Protein AF-0000000068721930 (afdb_homodimer)

Foldseek 3Di:
DEDEDALVLLCLCQQVPDVVSNVVSVVVLVCQLVVVYAYEYEVVSLLVQLVVCCDPVNNDDLQRSLVSVLCSCPGHRYDYDVSVLQNQLSVLCNPVVDRSVLSSVQSVCQVVVHAAEDPPVVSSVSRPRHHYDYPVRPD/DEDEDALVLLLLCQQVPDVVSNVVSVVVLVCQLVVVYAYEYEVVSLLVQCVVCCDPVNNDDLQRSLVSVLCSCPGHRYDYDVSVLQNQLSVLCNPVVDRSVLSSVQSVCQVVVHAAEDPPCVSSVSRPRHHYDYPVRPD

Radius of gyration: 18.64 Å; Cα contacts (8 Å, |Δi|>4): 479; chains: 2; bounding box: 38×55×37 Å

Nearest PDB structures (foldseek):
  7vwo-assembly3_I  TM=5.323E-01  e=1.272E-05  Mycobacterium tuberculosis H37Rv
  8wmm-assembly1_G  TM=4.744E-01  e=2.250E-03  Chryseobacterium
  1v8p-assembly2_F  TM=4.021E-01  e=6.032E-02  Pyrobaculum aerophilum
  1v8o-assembly1_C  TM=3.458E-01  e=7.898E-02  Pyrobaculum aerophilum
  1v8p-assembly1_D  TM=3.945E-01  e=1.680E-01  Pyrobaculum aerophilum

Sequence (278 aa):
MQYVVDTNVIVRFLTNDDEEQSKKAFEIFKRAVNQEITLFLTPIVIIECTWVLGMKRYGYSHEEIADNLTTIITSPGVKTLESDVVLKALHEYKTNRIDFADAYLAAVSTKNGVPCLTWNSKDFKKCTGVEHYRPDDVLMQYVVDTNVIVRFLTNDDEEQSKKAFEIFKRAVNQEITLFLTPIVIIECTWVLGMKRYGYSHEEIADNLTTIITSPGVKTLESDVVLKALHEYKTNRIDFADAYLAAVSTKNGVPCLTWNSKDFKKCTGVEHYRPDDVL

Solvent-accessible surface area (backbone atoms only — not comparable to full-atom values): 14255 Å² total; per-residue (Å²): 98,58,27,34,50,36,47,66,43,54,50,26,45,73,61,60,80,38,74,68,58,15,52,46,29,45,52,53,52,50,36,12,55,70,60,64,30,34,40,37,39,46,62,64,35,51,52,51,45,55,54,59,41,48,31,79,92,64,53,45,48,58,54,55,48,31,52,52,50,51,51,52,56,70,32,59,31,37,45,44,58,61,47,71,37,51,52,49,7,36,49,41,17,39,76,60,68,44,58,51,70,62,25,35,52,38,28,48,18,44,74,68,74,29,34,30,34,33,81,61,52,77,62,48,69,64,43,84,79,38,54,68,38,38,62,76,73,77,105,96,56,28,34,52,36,47,66,41,55,50,26,44,73,62,58,78,38,74,67,60,14,53,46,29,43,51,53,52,48,36,12,54,69,60,65,30,34,40,36,39,45,61,64,36,52,52,49,43,54,53,59,40,47,32,79,90,66,53,44,50,55,54,56,47,30,52,53,50,49,52,51,56,71,32,58,32,35,45,44,59,61,48,70,38,51,52,49,8,35,49,41,17,38,75,61,68,43,59,53,68,61,25,36,51,39,30,49,19,44,75,69,73,28,34,30,34,30,83,61,52,77,62,48,68,64,42,83,80,38,55,68,39,37,61,75,74,77,104

pLDDT: mean 97.6, std 1.52, range [89.12, 98.88]

Organism: Bacillus thuringiensis (NCBI:txid1428)

InterPro domains:
  IPR002716 PIN domain [PF01850] (3-126)
  IPR029060 PIN-like domain superfamily [SSF88723] (1-135)

Secondary structure (DSSP, 8-state):
-EEEE-HHHHHHHHH--SHHHHHHHHHHHHHHHTTSSEEEE-HHHHHHHHHHHHSTTT---HHHHHHHHHHHHTSTTEEETTHHHHHHHHHHHHHH---HHHHHHHHHHHHHT-PEE-S-HHHHTTSTT--EE-HHHH-/-EEEE-HHHHHHHHH--SHHHHHHHHHHHHHHHTTSSEEEE-HHHHHHHHHHHHSTTT---HHHHHHHHHHHHTSTTEEETTHHHHHHHHHHHHHH---HHHHHHHHHHHHHT-PEE-S-HHHHTTSTT--EE-HHHH-

Structure (mmCIF, N/CA/C/O backbone):
data_AF-0000000068721930-model_v1
#
loop_
_entity.id
_entity.type
_entity.pdbx_description
1 polymer 'PIN domain-containing protein'
#
loop_
_atom_site.group_PDB
_atom_site.id
_atom_site.type_symbol
_atom_site.label_atom_id
_atom_site.label_alt_id
_atom_site.label_comp_id
_atom_site.label_asym_id
_atom_site.label_entity_id
_atom_site.label_seq_id
_atom_site.pdbx_PDB_ins_code
_atom_site.Cartn_x
_atom_site.Cartn_y
_atom_site.Cartn_z
_atom_site.occupancy
_atom_site.B_iso_or_equiv
_atom_site.auth_seq_id
_atom_site.auth_comp_id
_atom_site.auth_asym_id
_atom_site.auth_atom_id
_atom_site.pdbx_PDB_model_num
ATOM 1 N N . MET A 1 1 ? -14.781 20.391 -3.719 1 93.31 1 MET A N 1
ATOM 2 C CA . MET A 1 1 ? -13.523 19.984 -4.34 1 93.31 1 MET A CA 1
ATOM 3 C C . MET A 1 1 ? -12.93 18.766 -3.643 1 93.31 1 MET A C 1
ATOM 5 O O . MET A 1 1 ? -13.078 18.609 -2.43 1 93.31 1 MET A O 1
ATOM 9 N N . GLN A 1 2 ? -12.305 17.844 -4.344 1 97.94 2 GLN A N 1
ATOM 10 C CA . GLN A 1 2 ? -11.742 16.625 -3.797 1 97.94 2 GLN A CA 1
ATOM 11 C C . GLN A 1 2 ? -10.234 16.547 -4.043 1 97.94 2 GLN A C 1
ATOM 13 O O . GLN A 1 2 ? -9.75 16.984 -5.094 1 97.94 2 GLN A O 1
ATOM 18 N N . TYR A 1 3 ? -9.477 15.984 -3.078 1 98.56 3 TYR A N 1
ATOM 19 C CA . TYR A 1 3 ? -8.031 15.828 -3.191 1 98.56 3 TYR A CA 1
ATOM 20 C C . TYR A 1 3 ? -7.602 14.422 -2.789 1 98.56 3 TYR A C 1
ATOM 22 O O . TYR A 1 3 ? -8.078 13.883 -1.782 1 98.56 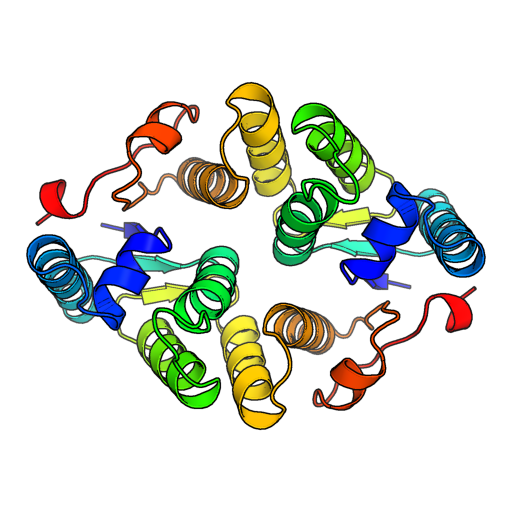3 TYR A O 1
ATOM 30 N N . VAL A 1 4 ? -6.766 13.82 -3.574 1 98.75 4 VAL A N 1
ATOM 31 C CA . VAL A 1 4 ? -6.016 12.664 -3.094 1 98.75 4 VAL A CA 1
ATOM 32 C C . VAL A 1 4 ? -4.953 13.117 -2.096 1 98.75 4 VAL A C 1
ATOM 34 O O . VAL A 1 4 ? -4.176 14.039 -2.379 1 98.75 4 VAL A O 1
ATOM 37 N N . VAL A 1 5 ? -4.875 12.484 -0.987 1 98.69 5 VAL A N 1
ATOM 38 C CA . VAL A 1 5 ? -4.023 13.008 0.077 1 98.69 5 VAL A CA 1
ATOM 39 C C . VAL A 1 5 ? -2.752 12.164 0.178 1 98.69 5 VAL A C 1
ATOM 41 O O . VAL A 1 5 ? -2.816 10.938 0.225 1 98.69 5 VAL A O 1
ATOM 44 N N . ASP A 1 6 ? -1.659 12.836 0.225 1 98.62 6 ASP A N 1
ATOM 45 C CA . ASP A 1 6 ? -0.364 12.203 0.447 1 98.62 6 ASP A CA 1
ATOM 46 C C . ASP A 1 6 ? -0.149 11.898 1.928 1 98.62 6 ASP A C 1
ATOM 48 O O . ASP A 1 6 ? -0.701 12.578 2.795 1 98.62 6 ASP A O 1
ATOM 52 N N . THR A 1 7 ? 0.698 10.945 2.186 1 98.69 7 THR A N 1
ATOM 53 C CA . THR A 1 7 ? 0.984 10.484 3.539 1 98.69 7 THR A CA 1
ATOM 54 C C . THR A 1 7 ? 1.521 11.625 4.398 1 98.69 7 THR A C 1
ATOM 56 O O . THR A 1 7 ? 1.177 11.734 5.578 1 98.69 7 THR A O 1
ATOM 59 N N . ASN A 1 8 ? 2.311 12.492 3.82 1 98.12 8 ASN A N 1
ATOM 60 C CA . ASN A 1 8 ? 2.945 13.539 4.609 1 98.12 8 ASN A CA 1
ATOM 61 C C . ASN A 1 8 ? 1.915 14.508 5.195 1 98.12 8 ASN A C 1
ATOM 63 O O . ASN A 1 8 ? 2.119 15.055 6.277 1 98.12 8 ASN A O 1
ATOM 67 N N . VAL A 1 9 ? 0.811 14.68 4.531 1 98.62 9 VAL A N 1
ATOM 68 C CA . VAL A 1 9 ? -0.228 15.57 5.027 1 98.62 9 VAL A CA 1
ATOM 69 C C . VAL A 1 9 ? -0.886 14.969 6.266 1 98.62 9 VAL A C 1
ATOM 71 O O . VAL A 1 9 ? -1.131 15.664 7.25 1 98.62 9 VAL A O 1
ATOM 74 N N . ILE A 1 10 ? -1.154 13.695 6.266 1 98.75 10 ILE A N 1
ATOM 75 C CA . ILE A 1 10 ? -1.769 13 7.387 1 98.75 10 ILE A CA 1
ATOM 76 C C . ILE A 1 10 ? -0.795 12.953 8.562 1 98.75 10 ILE A C 1
ATOM 78 O O . ILE A 1 10 ? -1.188 13.188 9.711 1 98.75 10 ILE A O 1
ATOM 82 N N . VAL A 1 11 ? 0.493 12.656 8.266 1 98.62 11 VAL A N 1
ATOM 83 C CA . VAL A 1 11 ? 1.508 12.547 9.312 1 98.62 11 VAL A CA 1
ATOM 84 C C . VAL A 1 11 ? 1.678 13.891 10.016 1 98.62 11 VAL A C 1
ATOM 86 O O . VAL A 1 11 ? 1.734 13.953 11.242 1 98.62 11 VAL A O 1
ATOM 89 N N . ARG A 1 12 ? 1.679 14.969 9.25 1 98.44 12 ARG A N 1
ATOM 90 C CA . ARG A 1 12 ? 1.783 16.297 9.844 1 98.44 12 ARG A CA 1
ATOM 91 C C . ARG A 1 12 ? 0.573 16.594 10.727 1 98.44 12 ARG A C 1
ATOM 93 O O . ARG A 1 12 ? 0.705 17.219 11.781 1 98.44 12 ARG A O 1
ATOM 100 N N . PHE A 1 13 ? -0.557 16.156 10.234 1 98.44 13 PHE A N 1
ATOM 101 C CA . PHE A 1 13 ? -1.789 16.375 10.984 1 98.44 13 PHE A CA 1
ATOM 102 C C . PHE A 1 13 ? -1.743 15.641 12.32 1 98.44 13 PHE A C 1
ATOM 104 O O . PHE A 1 13 ? -2.102 16.203 13.352 1 98.44 13 PHE A O 1
ATOM 111 N N . LEU A 1 14 ? -1.158 14.438 12.344 1 98.38 14 LEU A N 1
ATOM 112 C CA . LEU A 1 14 ? -1.244 13.562 13.508 1 98.38 14 LEU A CA 1
ATOM 113 C C . LEU A 1 14 ? -0.109 13.844 14.484 1 98.38 14 LEU A C 1
ATOM 115 O O . LEU A 1 14 ? -0.284 13.719 15.695 1 98.38 14 LEU A O 1
ATOM 119 N N . THR A 1 15 ? 1.054 14.203 14 1 97.75 15 THR A N 1
ATOM 120 C CA . THR A 1 15 ? 2.236 14.227 14.852 1 97.75 15 THR A CA 1
ATOM 121 C C . THR A 1 15 ? 2.475 15.633 15.406 1 97.75 15 THR A C 1
ATOM 123 O O . THR A 1 15 ? 3.193 15.805 16.391 1 97.75 15 THR A O 1
ATOM 126 N N . ASN A 1 16 ? 1.929 16.656 14.742 1 95.5 16 ASN A N 1
ATOM 127 C CA . ASN A 1 16 ? 2.164 18.047 15.125 1 95.5 16 ASN A CA 1
ATOM 128 C C . ASN A 1 16 ? 3.652 18.344 15.297 1 95.5 16 ASN A C 1
ATOM 130 O O . ASN A 1 16 ? 4.051 19.031 16.234 1 95.5 16 ASN A O 1
ATOM 134 N N . ASP A 1 17 ? 4.445 17.766 14.469 1 95.38 17 ASP A N 1
ATOM 135 C CA . ASP A 1 17 ? 5.895 17.797 14.641 1 95.38 17 ASP A CA 1
ATOM 136 C C . ASP A 1 17 ? 6.512 18.953 13.852 1 95.38 17 ASP A C 1
ATOM 138 O O . ASP A 1 17 ? 7.715 19.203 13.953 1 95.38 17 ASP A O 1
ATOM 142 N N . ASP A 1 18 ? 5.746 19.578 13 1 95.75 18 ASP A N 1
ATOM 143 C CA . ASP A 1 18 ? 6.145 20.75 12.234 1 95.75 18 ASP A CA 1
ATOM 144 C C . ASP A 1 18 ? 5.145 21.891 12.422 1 95.75 18 ASP A C 1
ATOM 146 O O . ASP A 1 18 ? 4.051 21.875 11.852 1 95.75 18 ASP A O 1
ATOM 150 N N . GLU A 1 19 ? 5.547 22.844 13.125 1 94.88 19 GLU A N 1
ATOM 151 C CA . GLU A 1 19 ? 4.637 23.891 13.578 1 94.88 19 GLU A CA 1
ATOM 152 C C . GLU A 1 19 ? 3.855 24.484 12.406 1 94.88 19 GLU A C 1
ATOM 154 O O . GLU A 1 19 ? 2.637 24.656 12.492 1 94.88 19 GLU A O 1
ATOM 159 N N . GLU A 1 20 ? 4.496 24.797 11.422 1 97.06 20 GLU A N 1
ATOM 160 C CA . GLU A 1 20 ? 3.85 25.438 10.281 1 97.06 20 GLU A CA 1
ATOM 161 C C . GLU A 1 20 ? 3.008 24.438 9.492 1 97.06 20 GLU A C 1
ATOM 163 O O . GLU A 1 20 ? 1.816 24.656 9.266 1 97.06 20 GLU A O 1
ATOM 168 N N . GLN A 1 21 ? 3.572 23.344 9.086 1 98 21 GLN A N 1
ATOM 169 C CA . GLN A 1 21 ? 2.869 22.375 8.258 1 98 21 GLN A CA 1
ATOM 170 C C . GLN A 1 21 ? 1.758 21.688 9.047 1 98 21 GLN A C 1
ATOM 172 O O . GLN A 1 21 ? 0.703 21.359 8.492 1 98 21 GLN A O 1
ATOM 177 N N . SER A 1 22 ? 1.972 21.469 10.305 1 98.31 22 SER A N 1
ATOM 178 C CA . SER A 1 22 ? 0.962 20.812 11.125 1 98.31 22 SER A CA 1
ATOM 179 C C . SER A 1 22 ? -0.284 21.672 11.273 1 98.31 22 SER A C 1
ATOM 181 O O . SER A 1 22 ? -1.407 21.172 11.234 1 98.31 22 SER A O 1
ATOM 183 N N . LYS A 1 23 ? -0.06 22.953 11.406 1 98.19 23 LYS A N 1
ATOM 184 C CA . LYS A 1 23 ? -1.192 23.875 11.484 1 98.19 23 LYS A CA 1
ATOM 185 C C . LYS A 1 23 ? -1.991 23.875 10.188 1 98.19 23 LYS A C 1
ATOM 187 O O . LYS A 1 23 ? -3.225 23.875 10.211 1 98.19 23 LYS A O 1
ATOM 192 N N . LYS A 1 24 ? -1.321 23.859 9.117 1 98.44 24 LYS A N 1
ATOM 193 C CA . LYS A 1 24 ? -1.981 23.844 7.812 1 98.44 24 LYS A CA 1
ATOM 194 C C . LYS A 1 24 ? -2.717 22.531 7.578 1 98.44 24 LYS A C 1
ATOM 196 O O . LYS A 1 24 ? -3.828 22.516 7.047 1 98.44 24 LYS A O 1
ATOM 201 N N . ALA A 1 25 ? -2.064 21.453 7.93 1 98.56 25 ALA A N 1
ATOM 202 C CA . ALA A 1 25 ? -2.73 20.156 7.828 1 98.56 25 ALA A CA 1
ATOM 203 C C . ALA A 1 25 ? -4.008 20.125 8.664 1 98.56 25 ALA A C 1
ATOM 205 O O . ALA A 1 25 ? -5.039 19.625 8.211 1 98.56 25 ALA A O 1
ATOM 206 N N . PHE A 1 26 ? -3.924 20.703 9.836 1 98.25 26 PHE A N 1
ATOM 207 C CA . PHE A 1 26 ? -5.098 20.797 10.703 1 98.25 26 PHE A CA 1
ATOM 208 C C . PHE A 1 26 ? -6.223 21.562 10.008 1 98.25 26 PHE A C 1
ATOM 210 O O . PHE A 1 26 ? -7.375 21.125 10.023 1 98.25 26 PHE A O 1
ATOM 217 N N . GLU A 1 27 ? -5.871 22.641 9.43 1 98.5 27 GLU A N 1
ATOM 218 C CA . GLU A 1 27 ? -6.871 23.453 8.734 1 98.5 27 GLU A CA 1
ATOM 219 C C . GLU A 1 27 ? -7.484 22.688 7.562 1 98.5 27 GLU A C 1
ATOM 221 O O . GLU A 1 27 ? -8.68 22.828 7.285 1 98.5 27 GLU A O 1
ATOM 226 N N . ILE A 1 28 ? -6.707 21.906 6.82 1 98.62 28 ILE A N 1
ATOM 227 C CA . ILE A 1 28 ? -7.191 21.094 5.711 1 98.62 28 ILE A CA 1
ATOM 228 C C . ILE A 1 28 ? -8.234 20.094 6.219 1 98.62 28 ILE A C 1
ATOM 230 O O . ILE A 1 28 ? -9.328 19.984 5.648 1 98.62 28 ILE A O 1
ATOM 234 N N . PHE A 1 29 ? -7.965 19.391 7.281 1 98.44 29 PHE A N 1
ATOM 235 C CA . PHE A 1 29 ? -8.883 18.391 7.816 1 98.44 29 PHE A CA 1
ATOM 236 C C . PHE A 1 29 ? -10.125 19.062 8.406 1 98.44 29 PHE A C 1
ATOM 238 O O . PHE A 1 29 ? -11.219 18.5 8.344 1 98.44 29 PHE A O 1
ATOM 245 N N . LYS A 1 30 ? -9.867 20.266 8.969 1 98.44 30 LYS A N 1
ATOM 246 C CA . LYS A 1 30 ? -11.016 21.016 9.445 1 98.44 30 LYS A CA 1
ATOM 247 C C . LYS A 1 30 ? -11.977 21.344 8.305 1 98.44 30 LYS A C 1
ATOM 249 O O . LYS A 1 30 ? -13.195 21.188 8.445 1 98.44 30 LYS A O 1
ATOM 254 N N . ARG A 1 31 ? -11.445 21.75 7.234 1 98.25 31 ARG A N 1
ATOM 255 C CA . ARG A 1 31 ? -12.266 22.047 6.066 1 98.25 31 ARG A CA 1
ATOM 256 C C . ARG A 1 31 ? -12.992 20.797 5.578 1 98.25 31 ARG A C 1
ATOM 258 O O . ARG A 1 31 ? -14.125 20.875 5.094 1 98.25 31 ARG A O 1
ATOM 265 N N . ALA A 1 32 ? -12.336 19.656 5.656 1 98.31 32 ALA A N 1
ATOM 266 C CA . ALA A 1 32 ? -12.961 18.406 5.254 1 98.31 32 ALA A CA 1
ATOM 267 C C . ALA A 1 32 ? -14.133 18.062 6.168 1 98.31 32 ALA A C 1
ATOM 269 O O . ALA A 1 32 ? -15.219 17.734 5.691 1 98.31 32 ALA A O 1
ATOM 270 N N . VAL A 1 33 ? -13.898 18.188 7.438 1 97.88 33 VAL A N 1
ATOM 271 C CA . VAL A 1 33 ? -14.93 17.859 8.422 1 97.88 33 VAL A CA 1
ATOM 272 C C . VAL A 1 33 ? -16.141 18.781 8.234 1 97.88 33 VAL A C 1
ATOM 274 O O . VAL A 1 33 ? -17.281 18.344 8.414 1 97.88 33 VAL A O 1
ATOM 277 N N . ASN A 1 34 ? -15.852 19.969 7.809 1 97.75 34 ASN A N 1
ATOM 278 C CA . ASN A 1 34 ? -16.922 20.938 7.543 1 97.75 34 ASN A CA 1
ATOM 279 C C . ASN A 1 34 ? -17.547 20.719 6.164 1 97.75 34 ASN A C 1
ATOM 281 O O . ASN A 1 34 ? -18.391 21.484 5.734 1 97.75 34 ASN A O 1
ATOM 285 N N . GLN A 1 35 ? -17.062 19.781 5.461 1 97.12 35 GLN A N 1
ATOM 286 C CA . GLN A 1 35 ? -17.578 19.328 4.172 1 97.12 35 GLN A CA 1
ATOM 287 C C . GLN A 1 35 ? -17.375 20.391 3.1 1 97.12 35 GLN A C 1
ATOM 289 O O . GLN A 1 35 ? -18.172 20.5 2.164 1 97.12 35 GLN A O 1
ATOM 294 N N . GLU A 1 36 ? -16.344 21.219 3.33 1 97.81 36 GLU A N 1
ATOM 295 C CA . GLU A 1 36 ? -15.953 22.203 2.32 1 97.81 36 GLU A CA 1
ATOM 296 C C . GLU A 1 36 ? -15.117 21.547 1.216 1 97.81 36 GLU A C 1
ATOM 298 O O . GLU A 1 36 ? -15.117 22.031 0.079 1 97.81 36 GLU A O 1
ATOM 303 N N . ILE A 1 37 ? -14.367 20.531 1.562 1 98.12 37 ILE A N 1
ATOM 304 C CA . ILE A 1 37 ? -13.602 19.719 0.617 1 98.12 37 ILE A CA 1
ATOM 305 C C . ILE A 1 37 ? -13.711 18.25 0.986 1 98.12 37 ILE A C 1
ATOM 307 O O . ILE A 1 37 ? -14.211 17.906 2.061 1 98.12 37 ILE A O 1
ATOM 311 N N . THR A 1 38 ? -13.328 17.391 0.063 1 98.56 38 THR A N 1
ATOM 312 C CA . THR A 1 38 ? -13.281 15.961 0.313 1 98.56 38 THR A CA 1
ATOM 313 C C . THR A 1 38 ? -11.852 15.445 0.197 1 98.56 38 THR A C 1
ATOM 315 O O . THR A 1 38 ? -11.148 15.75 -0.77 1 98.56 38 THR A O 1
ATOM 318 N N . LEU A 1 39 ? -11.445 14.75 1.204 1 98.75 39 LEU A N 1
ATOM 319 C CA . LEU A 1 39 ? -10.133 14.109 1.195 1 98.75 39 LEU A CA 1
ATOM 320 C C . LEU A 1 39 ? -10.25 12.625 0.851 1 98.75 39 LEU A C 1
ATOM 322 O O . LEU A 1 39 ? -10.984 11.891 1.512 1 98.75 39 LEU A O 1
ATOM 326 N N . PHE A 1 40 ? -9.594 12.242 -0.168 1 98.69 40 PHE A N 1
ATOM 327 C CA . PHE A 1 40 ? -9.617 10.859 -0.647 1 98.69 40 PHE A CA 1
ATOM 328 C C . PHE A 1 40 ? -8.336 10.133 -0.271 1 98.69 40 PHE A C 1
ATOM 330 O O . PHE A 1 40 ? -7.246 10.531 -0.678 1 98.69 40 PHE A O 1
ATOM 337 N N . LEU A 1 41 ? -8.469 9.07 0.469 1 98.69 41 LEU A N 1
ATOM 338 C CA . LEU A 1 41 ? -7.34 8.273 0.922 1 98.69 41 LEU A CA 1
ATOM 339 C C . LEU A 1 41 ? -7.309 6.926 0.212 1 98.69 41 LEU A C 1
ATOM 341 O O . LEU A 1 41 ? -8.359 6.379 -0.137 1 98.69 41 LEU A O 1
ATOM 345 N N . THR A 1 42 ? -6.102 6.43 0.019 1 98.69 42 THR A N 1
ATOM 346 C CA . THR A 1 42 ? -5.891 5.086 -0.503 1 98.69 42 THR A CA 1
ATOM 347 C C . THR A 1 42 ? -5.254 4.188 0.554 1 98.69 42 THR A C 1
ATOM 349 O O . THR A 1 42 ? -4.617 4.68 1.49 1 98.69 42 THR A O 1
ATOM 352 N N . PRO A 1 43 ? -5.363 2.85 0.404 1 98.69 43 PRO A N 1
ATOM 353 C CA . PRO A 1 43 ? -4.703 1.94 1.342 1 98.69 43 PRO A CA 1
ATOM 354 C C . PRO A 1 43 ? -3.193 2.16 1.414 1 98.69 43 PRO A C 1
ATOM 356 O O . PRO A 1 43 ? -2.582 1.935 2.461 1 98.69 43 PRO A O 1
ATOM 359 N N . ILE A 1 44 ? -2.605 2.65 0.36 1 98.69 44 ILE A N 1
ATOM 360 C CA . ILE A 1 44 ? -1.168 2.898 0.314 1 98.69 44 ILE A CA 1
ATOM 361 C C . ILE A 1 44 ? -0.799 3.982 1.324 1 98.69 44 ILE A C 1
ATOM 363 O O . ILE A 1 44 ? 0.223 3.881 2.008 1 98.69 44 ILE A O 1
ATOM 367 N N . VAL A 1 45 ? -1.642 4.98 1.433 1 98.75 45 VAL A N 1
ATOM 368 C CA . VAL A 1 45 ? -1.386 6.059 2.381 1 98.75 45 VAL A CA 1
ATOM 369 C C . VAL A 1 45 ? -1.519 5.535 3.809 1 98.75 45 VAL A C 1
ATOM 371 O O . VAL A 1 45 ? -0.752 5.926 4.691 1 98.75 45 VAL A O 1
ATOM 374 N N . ILE A 1 46 ? -2.457 4.629 3.986 1 98.81 46 ILE A N 1
ATOM 375 C CA . ILE A 1 46 ? -2.701 4.07 5.309 1 98.81 46 ILE A CA 1
ATOM 376 C C . ILE A 1 46 ? -1.503 3.229 5.742 1 98.81 46 ILE A C 1
ATOM 378 O O . ILE A 1 46 ? -0.987 3.395 6.852 1 98.81 46 ILE A O 1
ATOM 382 N N . ILE A 1 47 ? -1.021 2.395 4.887 1 98.75 47 ILE A N 1
ATOM 383 C CA . ILE A 1 47 ? 0.097 1.537 5.266 1 98.75 47 ILE A CA 1
ATOM 384 C C . ILE A 1 47 ? 1.337 2.389 5.527 1 98.75 47 ILE A C 1
ATOM 386 O O . ILE A 1 47 ? 2.107 2.109 6.449 1 98.75 47 ILE A O 1
ATOM 390 N N . GLU A 1 48 ? 1.579 3.406 4.727 1 98.5 48 GLU A N 1
ATOM 391 C CA . GLU A 1 48 ? 2.713 4.293 4.973 1 98.5 48 GLU A CA 1
ATOM 392 C C . GLU A 1 48 ? 2.604 4.965 6.336 1 98.5 48 GLU A C 1
ATOM 394 O O . GLU A 1 48 ? 3.602 5.102 7.047 1 98.5 48 GLU A O 1
ATOM 399 N N . CYS A 1 49 ? 1.392 5.379 6.695 1 98.69 49 CYS A N 1
ATOM 400 C CA . CYS A 1 49 ? 1.188 5.996 8 1 98.69 49 CYS A CA 1
ATOM 401 C C . CYS A 1 49 ? 1.558 5.035 9.125 1 98.69 49 CYS A C 1
ATOM 403 O O . CYS A 1 49 ? 2.207 5.43 10.094 1 98.69 49 CYS A O 1
ATOM 405 N N . THR A 1 50 ? 1.159 3.744 9 1 98.62 50 THR A N 1
ATOM 406 C CA . THR A 1 50 ? 1.462 2.781 10.055 1 98.62 50 THR A CA 1
ATOM 407 C C . THR A 1 50 ? 2.969 2.605 10.211 1 98.62 50 THR A C 1
ATOM 409 O O . THR A 1 50 ? 3.473 2.479 11.328 1 98.62 50 THR A O 1
ATOM 412 N N . TRP A 1 51 ? 3.703 2.666 9.102 1 97.44 51 TRP A N 1
ATOM 413 C CA . TRP A 1 51 ? 5.156 2.52 9.133 1 97.44 51 TRP A CA 1
ATOM 414 C C . TRP A 1 51 ? 5.812 3.754 9.742 1 97.44 51 TRP A C 1
ATOM 416 O O . TRP A 1 51 ? 6.629 3.641 10.656 1 97.44 51 TRP A O 1
ATOM 426 N N . VAL A 1 52 ? 5.434 4.887 9.25 1 98 52 VAL A N 1
ATOM 427 C CA . VAL A 1 52 ? 6.07 6.137 9.648 1 98 52 VAL A CA 1
ATOM 428 C C . VAL A 1 52 ? 5.809 6.402 11.125 1 98 52 VAL A C 1
ATOM 430 O O . VAL A 1 52 ? 6.742 6.672 11.891 1 98 52 VAL A O 1
ATOM 433 N N . LEU A 1 53 ? 4.574 6.281 11.562 1 98.56 53 LEU A N 1
ATOM 434 C CA . LEU A 1 53 ? 4.195 6.602 12.93 1 98.56 53 LEU A CA 1
ATOM 435 C C . LEU A 1 53 ? 4.738 5.562 13.906 1 98.56 53 LEU A C 1
ATOM 437 O O . LEU A 1 53 ? 4.973 5.863 15.078 1 98.56 53 LEU A O 1
ATOM 441 N N . GLY A 1 54 ? 4.934 4.367 13.43 1 97.62 54 GLY A N 1
ATOM 442 C CA . GLY A 1 54 ? 5.449 3.293 14.266 1 97.62 54 GLY A CA 1
ATOM 443 C C . GLY A 1 54 ? 6.945 3.383 14.492 1 97.62 54 GLY A C 1
ATOM 444 O O . GLY A 1 54 ? 7.488 2.707 15.367 1 97.62 54 GLY A O 1
ATOM 445 N N . MET A 1 55 ? 7.613 4.172 13.648 1 96.81 55 MET A N 1
ATOM 446 C CA . MET A 1 55 ? 9.047 4.352 13.836 1 96.81 55 MET A CA 1
ATOM 447 C C . MET A 1 55 ? 9.352 4.938 15.211 1 96.81 55 MET A C 1
ATOM 449 O O . MET A 1 55 ? 8.523 5.652 15.781 1 96.81 55 MET A O 1
ATOM 453 N N . LYS A 1 56 ? 10.602 4.719 15.617 1 96.06 56 LYS A N 1
ATOM 454 C CA . LYS A 1 56 ? 11.047 5.152 16.938 1 96.06 56 LYS A CA 1
ATOM 455 C C . LYS A 1 56 ? 10.891 6.66 17.109 1 96.06 56 LYS A C 1
ATOM 457 O O . LYS A 1 56 ? 10.586 7.145 18.203 1 96.06 56 LYS A O 1
ATOM 462 N N . ARG A 1 57 ? 11.062 7.387 16.031 1 96 57 ARG A N 1
ATOM 463 C CA . ARG A 1 57 ? 10.992 8.844 16.047 1 96 57 ARG A CA 1
ATOM 464 C C . ARG A 1 57 ? 9.656 9.32 16.609 1 96 57 ARG A C 1
ATOM 466 O O . ARG A 1 57 ? 9.609 10.297 17.375 1 96 57 ARG A O 1
ATOM 473 N N . TYR A 1 58 ? 8.602 8.633 16.25 1 97.06 58 TYR A N 1
ATOM 474 C CA . TYR A 1 58 ? 7.277 9.047 16.703 1 97.06 58 TYR A CA 1
ATOM 475 C C . TYR A 1 58 ? 6.793 8.156 17.844 1 97.06 58 TYR A C 1
ATOM 477 O O . TYR A 1 58 ? 6.188 8.641 18.812 1 97.06 58 TYR A O 1
ATOM 485 N N . GLY A 1 59 ? 6.992 6.824 17.703 1 96.88 59 GLY A N 1
ATOM 486 C CA . GLY A 1 59 ? 6.793 5.898 18.812 1 96.88 59 GLY A CA 1
ATOM 487 C C . GLY A 1 59 ? 5.328 5.613 19.094 1 96.88 59 GLY A C 1
ATOM 488 O O . GLY A 1 59 ? 4.969 5.25 20.219 1 96.88 59 GLY A O 1
ATOM 489 N N . TYR A 1 60 ? 4.441 5.809 18.156 1 98 60 TYR A N 1
ATOM 490 C CA . TYR A 1 60 ? 3.035 5.484 18.359 1 98 60 TYR A CA 1
ATOM 491 C C . TYR A 1 60 ? 2.838 3.977 18.5 1 98 60 TYR A C 1
ATOM 493 O O . TYR A 1 60 ? 3.48 3.197 17.797 1 98 60 TYR A O 1
ATOM 501 N N . SER A 1 61 ? 1.992 3.629 19.391 1 97.81 61 SER A N 1
ATOM 502 C CA . SER A 1 61 ? 1.639 2.221 19.531 1 97.81 61 SER A CA 1
ATOM 503 C C . SER A 1 61 ? 0.686 1.773 18.438 1 97.81 61 SER A C 1
ATOM 505 O O . SER A 1 61 ? 0.079 2.605 17.75 1 97.81 61 SER A O 1
ATOM 507 N N . HIS A 1 62 ? 0.531 0.452 18.219 1 97.81 62 HIS A N 1
ATOM 508 C CA . HIS A 1 62 ? -0.458 -0.101 17.297 1 97.81 62 HIS A CA 1
ATOM 509 C C . HIS A 1 62 ? -1.846 0.469 17.578 1 97.81 62 HIS A C 1
ATOM 511 O O . HIS A 1 62 ? -2.566 0.839 16.656 1 97.81 62 HIS A O 1
ATOM 517 N N . GLU A 1 63 ? -2.15 0.547 18.828 1 98.44 63 GLU A N 1
ATOM 518 C CA . GLU A 1 63 ? -3.467 1.024 19.234 1 98.44 63 GLU A CA 1
ATOM 519 C C . GLU A 1 63 ? -3.662 2.492 18.875 1 98.44 63 GLU A C 1
ATOM 521 O O . GLU A 1 63 ? -4.695 2.867 18.312 1 98.44 63 GLU A O 1
ATOM 526 N N . GLU A 1 64 ? -2.723 3.297 19.172 1 98.62 64 GLU A N 1
ATOM 527 C CA . GLU A 1 64 ? -2.801 4.723 18.875 1 98.62 64 GLU A CA 1
ATOM 528 C C . GLU A 1 64 ? -2.92 4.957 17.359 1 98.62 64 GLU A C 1
ATOM 530 O O . GLU A 1 64 ? -3.732 5.77 16.922 1 98.62 64 GLU A O 1
ATOM 535 N N . ILE A 1 65 ? -2.113 4.246 16.609 1 98.81 65 ILE A N 1
ATOM 536 C CA . ILE A 1 65 ? -2.115 4.387 15.156 1 98.81 65 ILE A CA 1
ATOM 537 C C . ILE A 1 65 ? -3.479 3.982 14.602 1 98.81 65 ILE A C 1
ATOM 539 O O . ILE A 1 65 ? -4.094 4.734 13.836 1 98.81 65 ILE A O 1
ATOM 543 N N . ALA A 1 66 ? -3.924 2.82 15.031 1 98.88 66 ALA A N 1
ATOM 544 C CA . ALA A 1 66 ? -5.195 2.301 14.531 1 98.88 66 ALA A CA 1
ATOM 545 C C . ALA A 1 66 ? -6.348 3.229 14.898 1 98.88 66 ALA A C 1
ATOM 547 O O . ALA A 1 66 ? -7.215 3.51 14.07 1 98.88 66 ALA A O 1
ATOM 548 N N . ASP A 1 67 ? -6.34 3.707 16.125 1 98.81 67 ASP A N 1
ATOM 549 C CA . ASP A 1 67 ? -7.418 4.578 16.578 1 98.81 67 ASP A CA 1
ATOM 550 C C . ASP A 1 67 ? -7.414 5.902 15.812 1 98.81 67 ASP A C 1
ATOM 552 O O . ASP A 1 67 ? -8.461 6.379 15.383 1 98.81 67 ASP A O 1
ATOM 556 N N . ASN A 1 68 ? -6.285 6.469 15.648 1 98.81 68 ASN A N 1
ATOM 557 C CA . ASN A 1 68 ? -6.164 7.734 14.922 1 98.81 68 ASN A CA 1
ATOM 558 C C . ASN A 1 68 ? -6.602 7.594 13.469 1 98.81 68 ASN A C 1
ATOM 560 O O . ASN A 1 68 ? -7.379 8.406 12.969 1 98.81 68 ASN A O 1
ATOM 564 N N . LEU A 1 69 ? -6.16 6.574 12.797 1 98.88 69 LEU A N 1
ATOM 565 C CA . LEU A 1 69 ? -6.477 6.387 11.383 1 98.88 69 LEU A CA 1
ATOM 566 C C . LEU A 1 69 ? -7.945 6.016 11.203 1 98.88 69 LEU A C 1
ATOM 568 O O . LEU A 1 69 ? -8.578 6.434 10.227 1 98.88 69 LEU A O 1
ATOM 572 N N . THR A 1 70 ? -8.438 5.203 12.133 1 98.88 70 THR A N 1
ATOM 573 C CA . THR A 1 70 ? -9.859 4.879 12.086 1 98.88 70 THR A CA 1
ATOM 574 C C . THR A 1 70 ? -10.703 6.145 12.219 1 98.88 70 THR A C 1
ATOM 576 O O . THR A 1 70 ? -11.672 6.332 11.477 1 98.88 70 THR A O 1
ATOM 579 N N . THR A 1 71 ? -10.328 7.023 13.125 1 98.75 71 THR A N 1
ATOM 580 C CA . THR A 1 71 ? -11.031 8.281 13.32 1 98.75 71 THR A CA 1
ATOM 581 C C . THR A 1 71 ? -10.992 9.125 12.047 1 98.75 71 THR A C 1
ATOM 583 O O . THR A 1 71 ? -12.016 9.672 11.625 1 98.75 71 THR A O 1
ATOM 586 N N . ILE A 1 72 ? -9.891 9.188 11.406 1 98.69 72 ILE A N 1
ATOM 587 C CA . ILE A 1 72 ? -9.727 9.977 10.188 1 98.69 72 ILE A CA 1
ATOM 588 C C . ILE A 1 72 ? -10.602 9.391 9.086 1 98.69 72 ILE A C 1
ATOM 590 O O . ILE A 1 72 ? -11.352 10.125 8.438 1 98.69 72 ILE A O 1
ATOM 594 N N . ILE A 1 73 ? -10.547 8.094 8.891 1 98.31 73 ILE A N 1
ATOM 595 C CA . ILE A 1 73 ? -11.203 7.41 7.785 1 98.31 73 ILE A CA 1
ATOM 596 C C . ILE A 1 73 ? -12.719 7.52 7.938 1 98.31 73 ILE A C 1
ATOM 598 O O . ILE A 1 73 ? -13.445 7.559 6.941 1 98.31 73 ILE A O 1
ATOM 602 N N . THR A 1 74 ? -13.148 7.617 9.18 1 98.38 74 THR A N 1
ATOM 603 C CA . THR A 1 74 ? -14.586 7.637 9.422 1 98.38 74 THR A CA 1
ATOM 604 C C . THR A 1 74 ? -15.086 9.07 9.594 1 98.38 74 THR A C 1
ATOM 606 O O . THR A 1 74 ? -16.266 9.297 9.875 1 98.38 74 THR A O 1
ATOM 609 N N . SER A 1 75 ? -14.25 10.055 9.469 1 98.19 75 SER A N 1
ATOM 610 C CA . SER A 1 75 ? -14.625 11.453 9.617 1 98.19 75 SER A CA 1
ATOM 611 C C . SER A 1 75 ? -15.414 11.945 8.406 1 98.19 75 SER A C 1
ATOM 613 O O . SER A 1 75 ? -15.156 11.516 7.277 1 98.19 75 SER A O 1
ATOM 615 N N . PRO A 1 76 ? -16.328 12.891 8.664 1 97.75 76 PRO A N 1
ATOM 616 C CA . PRO A 1 76 ? -17 13.523 7.516 1 97.75 76 PRO A CA 1
ATOM 617 C C . PRO A 1 76 ? -16.016 14.172 6.551 1 97.75 76 PRO A C 1
ATOM 619 O O . PRO A 1 76 ? -15.008 14.75 6.98 1 97.75 76 PRO A O 1
ATOM 622 N N . GLY A 1 77 ? -16.266 14.023 5.305 1 98.31 77 GLY A N 1
ATOM 623 C CA . GLY A 1 77 ? -15.43 14.672 4.301 1 98.31 77 GLY A CA 1
ATOM 624 C C . GLY A 1 77 ? -14.234 13.844 3.883 1 98.31 77 GLY A C 1
ATOM 625 O O . GLY A 1 77 ? -13.461 14.242 3.01 1 98.31 77 GLY A O 1
ATOM 626 N N . VAL A 1 78 ? -14.039 12.664 4.52 1 98.56 78 VAL A N 1
ATOM 627 C CA . VAL A 1 78 ? -12.953 11.766 4.141 1 98.56 78 VAL A CA 1
ATOM 628 C C . VAL A 1 78 ? -13.523 10.516 3.473 1 98.56 78 VAL A C 1
ATOM 630 O O . VAL A 1 78 ? -14.453 9.891 3.996 1 98.56 78 VAL A O 1
ATOM 633 N N . LYS A 1 79 ? -13.07 10.258 2.303 1 98.31 79 LYS A N 1
ATOM 634 C CA . LYS A 1 79 ? -13.375 9.023 1.583 1 98.31 79 LYS A CA 1
ATOM 635 C C . LYS A 1 79 ? -12.125 8.156 1.427 1 98.31 79 LYS A C 1
ATOM 637 O O . LYS A 1 79 ? -11.031 8.672 1.171 1 98.31 79 LYS A O 1
ATOM 642 N N . THR A 1 80 ? -12.305 6.875 1.643 1 98 80 THR A N 1
ATOM 643 C CA . THR A 1 80 ? -11.172 5.957 1.527 1 98 80 THR A CA 1
ATOM 644 C C . THR A 1 80 ? -11.5 4.812 0.572 1 98 80 THR A C 1
ATOM 646 O O . THR A 1 80 ? -12.578 4.215 0.661 1 98 80 THR A O 1
ATOM 649 N N . LEU A 1 81 ? -10.609 4.625 -0.371 1 96.81 81 LEU A N 1
ATOM 650 C CA . LEU A 1 81 ? -10.742 3.439 -1.208 1 96.81 81 LEU A CA 1
ATOM 651 C C . LEU A 1 81 ? -10.75 2.174 -0.357 1 96.81 81 LEU A C 1
ATOM 653 O O . LEU A 1 81 ? -9.898 2.008 0.525 1 96.81 81 LEU A O 1
ATOM 657 N N . GLU A 1 82 ? -11.789 1.28 -0.543 1 97.06 82 GLU A N 1
ATOM 658 C CA . GLU A 1 82 ? -11.914 0.023 0.187 1 97.06 82 GLU A CA 1
ATOM 659 C C . GLU A 1 82 ? -12.023 0.265 1.689 1 97.06 82 GLU A C 1
ATOM 661 O O . GLU A 1 82 ? -11.336 -0.386 2.48 1 97.06 82 GLU A O 1
ATOM 666 N N . SER A 1 83 ? -12.867 1.247 2.029 1 98.06 83 SER A N 1
ATOM 667 C CA . SER A 1 83 ? -12.984 1.683 3.418 1 98.06 83 SER A CA 1
ATOM 668 C C . SER A 1 83 ? -13.305 0.512 4.34 1 98.06 83 SER A C 1
ATOM 670 O O . SER A 1 83 ? -12.766 0.417 5.445 1 98.06 83 SER A O 1
ATOM 672 N N . ASP A 1 84 ? -14.18 -0.425 3.877 1 98.12 84 ASP A N 1
ATOM 673 C CA . ASP A 1 84 ? -14.555 -1.567 4.707 1 98.12 84 ASP A CA 1
ATOM 674 C C . ASP A 1 84 ? -13.352 -2.477 4.957 1 98.12 84 ASP A C 1
ATOM 676 O O . ASP A 1 84 ? -13.141 -2.939 6.082 1 98.12 84 ASP A O 1
ATOM 680 N N . VAL A 1 85 ? -12.531 -2.717 3.992 1 98.44 85 VAL A N 1
ATOM 681 C CA . VAL A 1 85 ? -11.336 -3.547 4.094 1 98.44 85 VAL A CA 1
ATOM 682 C C . VAL A 1 85 ? -10.312 -2.867 5 1 98.44 85 VAL A C 1
ATOM 684 O O . VAL A 1 85 ? -9.727 -3.512 5.871 1 98.44 85 VAL A O 1
ATOM 687 N N . VAL A 1 86 ? -10.141 -1.552 4.809 1 98.81 86 VAL A N 1
ATOM 688 C CA . VAL A 1 86 ? -9.156 -0.796 5.582 1 98.81 86 VAL A CA 1
ATOM 689 C C . VAL A 1 86 ? -9.555 -0.79 7.055 1 98.81 86 VAL A C 1
ATOM 691 O O . VAL A 1 86 ? -8.711 -0.992 7.934 1 98.81 86 VAL A O 1
ATOM 694 N N . LEU A 1 87 ? -10.828 -0.624 7.305 1 98.75 87 LEU A N 1
ATOM 695 C CA . LEU A 1 87 ? -11.305 -0.582 8.68 1 98.75 87 LEU A CA 1
ATOM 696 C C . LEU A 1 87 ? -11.141 -1.94 9.352 1 98.75 87 LEU A C 1
ATOM 698 O O . LEU A 1 87 ? -10.719 -2.02 10.508 1 98.75 87 LEU A O 1
ATOM 702 N N . LYS A 1 88 ? -11.453 -2.959 8.688 1 98.38 88 LYS A N 1
ATOM 703 C CA . LYS A 1 88 ? -11.234 -4.297 9.227 1 98.38 88 LYS A CA 1
ATOM 704 C C . LYS A 1 88 ? -9.75 -4.551 9.477 1 98.38 88 LYS A C 1
ATOM 706 O O . LYS A 1 88 ? -9.375 -5.113 10.516 1 98.38 88 LYS A O 1
ATOM 711 N N . ALA A 1 89 ? -8.906 -4.148 8.555 1 98.69 89 ALA A N 1
ATOM 712 C CA . ALA A 1 89 ? -7.465 -4.324 8.695 1 98.69 89 ALA A CA 1
ATOM 713 C C . ALA A 1 89 ? -6.93 -3.576 9.906 1 98.69 89 ALA A C 1
ATOM 715 O O . ALA A 1 89 ? -6.098 -4.098 10.648 1 98.69 89 ALA A O 1
ATOM 716 N N . LEU A 1 90 ? -7.41 -2.344 10.094 1 98.81 90 LEU A N 1
ATOM 717 C CA . LEU A 1 90 ? -6.973 -1.559 11.242 1 98.81 90 LEU A CA 1
ATOM 718 C C . LEU A 1 90 ? -7.41 -2.217 12.547 1 98.81 90 LEU A C 1
ATOM 720 O O . LEU A 1 90 ? -6.684 -2.172 13.547 1 98.81 90 LEU A O 1
ATOM 724 N N . HIS A 1 91 ? -8.555 -2.793 12.523 1 98.31 91 HIS A N 1
ATOM 725 C CA . HIS A 1 91 ? -9.023 -3.514 13.695 1 98.31 91 HIS A CA 1
ATOM 726 C C . HIS A 1 91 ? -8.117 -4.691 14.023 1 98.31 91 HIS A C 1
ATOM 728 O O . HIS A 1 91 ? -7.711 -4.871 15.18 1 98.31 91 HIS A O 1
ATOM 734 N N . GLU A 1 92 ? -7.801 -5.496 13.055 1 98.06 92 GLU A N 1
ATOM 735 C CA . GLU A 1 92 ? -6.922 -6.645 13.25 1 98.06 92 GLU A CA 1
ATOM 736 C C . GLU A 1 92 ? -5.508 -6.203 13.609 1 98.06 92 GLU A C 1
ATOM 738 O O . GLU A 1 92 ? -4.848 -6.836 14.438 1 98.06 92 GLU A O 1
ATOM 743 N N . TYR A 1 93 ? -5.02 -5.156 12.953 1 98.31 93 TYR A N 1
ATOM 744 C CA . TYR A 1 93 ? -3.734 -4.535 13.258 1 98.31 93 TYR A CA 1
ATOM 745 C C . TYR A 1 93 ? -3.635 -4.176 14.734 1 98.31 93 TYR A C 1
ATOM 747 O O . TYR A 1 93 ? -2.621 -4.449 15.383 1 98.31 93 TYR A O 1
ATOM 755 N N . LYS A 1 94 ? -4.676 -3.633 15.219 1 97.94 94 LYS A N 1
ATOM 756 C CA . LYS A 1 94 ? -4.75 -3.186 16.609 1 97.94 94 LYS A CA 1
ATOM 757 C C . LYS A 1 94 ? -4.906 -4.371 17.562 1 97.94 94 LYS A C 1
ATOM 759 O O . LYS A 1 94 ? -4.16 -4.5 18.531 1 97.94 94 LYS A O 1
ATOM 764 N N . THR A 1 95 ? -5.77 -5.266 17.281 1 97.12 95 THR A N 1
ATOM 765 C CA . THR A 1 95 ? -6.199 -6.309 18.203 1 97.12 95 THR A CA 1
ATOM 766 C C . THR A 1 95 ? -5.188 -7.453 18.234 1 97.12 95 THR A C 1
ATOM 768 O O . THR A 1 95 ? -4.898 -8 19.312 1 97.12 95 THR A O 1
ATOM 771 N N . ASN A 1 96 ? -4.625 -7.793 17.062 1 95.81 96 ASN A N 1
ATOM 772 C CA . ASN A 1 96 ? -3.762 -8.969 16.969 1 95.81 96 ASN A CA 1
ATOM 773 C C . ASN A 1 96 ? -2.287 -8.57 16.891 1 95.81 96 ASN A C 1
ATOM 775 O O . ASN A 1 96 ? -1.41 -9.438 16.891 1 95.81 96 ASN A O 1
ATOM 779 N N . ARG A 1 97 ? -2.01 -7.297 16.812 1 94.69 97 ARG A N 1
ATOM 780 C CA . ARG A 1 97 ? -0.656 -6.75 16.797 1 94.69 97 ARG A CA 1
ATOM 781 C C . ARG A 1 97 ? 0.155 -7.336 15.641 1 94.69 97 ARG A C 1
ATOM 783 O O . ARG A 1 97 ? 1.305 -7.742 15.82 1 94.69 97 ARG A O 1
ATOM 790 N N . ILE A 1 98 ? -0.425 -7.457 14.523 1 95.81 98 ILE A N 1
ATOM 791 C CA . ILE A 1 98 ? 0.246 -7.867 13.297 1 95.81 98 ILE A CA 1
ATOM 792 C C . ILE A 1 98 ? 0.483 -6.652 12.398 1 95.81 98 ILE A C 1
ATOM 794 O O . ILE A 1 98 ? -0.098 -5.59 12.625 1 95.81 98 ILE A O 1
ATOM 798 N N . ASP A 1 99 ? 1.374 -6.773 11.43 1 96.12 99 ASP A N 1
ATOM 799 C CA . ASP A 1 99 ? 1.624 -5.633 10.555 1 96.12 99 ASP A CA 1
ATOM 800 C C . ASP A 1 99 ? 0.405 -5.328 9.68 1 96.12 99 ASP A C 1
ATOM 802 O O . ASP A 1 99 ? -0.418 -6.211 9.43 1 96.12 99 ASP A O 1
ATOM 806 N N . PHE A 1 100 ? 0.239 -4.145 9.305 1 98.38 100 PHE A N 1
ATOM 807 C CA . PHE A 1 100 ? -0.955 -3.695 8.594 1 98.38 100 PHE A CA 1
ATOM 808 C C . PHE A 1 100 ? -1.098 -4.422 7.262 1 98.38 100 PHE A C 1
ATOM 810 O O . PHE A 1 100 ? -2.211 -4.73 6.832 1 98.38 100 PHE A O 1
ATOM 817 N N . ALA A 1 101 ? 0.017 -4.66 6.555 1 98.25 101 ALA A N 1
ATOM 818 C CA . ALA A 1 101 ? -0.052 -5.328 5.254 1 98.25 101 ALA A CA 1
ATOM 819 C C . ALA A 1 101 ? -0.696 -6.703 5.379 1 98.25 101 ALA A C 1
ATOM 821 O O . ALA A 1 101 ? -1.578 -7.059 4.59 1 98.25 101 ALA A O 1
ATOM 822 N N . ASP A 1 102 ? -0.309 -7.457 6.391 1 98 102 ASP A N 1
ATOM 823 C CA . ASP A 1 102 ? -0.889 -8.781 6.617 1 98 102 ASP A CA 1
ATOM 824 C C . ASP A 1 102 ? -2.373 -8.672 6.965 1 98 102 ASP A C 1
ATOM 826 O O . ASP A 1 102 ? -3.193 -9.43 6.441 1 98 102 ASP A O 1
ATOM 830 N N . ALA A 1 103 ? -2.682 -7.719 7.832 1 98.5 103 ALA A N 1
ATOM 831 C CA . ALA A 1 103 ? -4.074 -7.492 8.219 1 98.5 103 ALA A CA 1
ATOM 832 C C . ALA A 1 103 ? -4.918 -7.102 7.008 1 98.5 103 ALA A C 1
ATOM 834 O O . ALA A 1 103 ? -6.055 -7.559 6.863 1 98.5 103 ALA A O 1
ATOM 835 N N . TYR A 1 104 ? -4.391 -6.254 6.156 1 98.69 104 TYR A N 1
ATOM 836 C CA . TYR A 1 104 ? -5.082 -5.797 4.957 1 98.69 104 TYR A CA 1
ATOM 837 C C . TYR A 1 104 ? -5.332 -6.953 3.996 1 98.69 104 TYR A C 1
ATOM 839 O O . TYR A 1 104 ? -6.438 -7.109 3.479 1 98.69 104 TYR A O 1
ATOM 847 N N . LEU A 1 105 ? -4.336 -7.801 3.764 1 98.62 105 LEU A N 1
ATOM 848 C CA . LEU A 1 105 ? -4.488 -8.945 2.873 1 98.62 105 LEU A CA 1
ATOM 849 C C . LEU A 1 105 ? -5.516 -9.93 3.426 1 98.62 105 LEU A C 1
ATOM 851 O O . LEU A 1 105 ? -6.305 -10.5 2.672 1 98.62 105 LEU A O 1
ATOM 855 N N . ALA A 1 106 ? -5.488 -10.117 4.711 1 98.25 106 ALA A N 1
ATOM 856 C CA . ALA A 1 106 ? -6.488 -10.969 5.348 1 98.25 106 ALA A CA 1
ATOM 857 C C . ALA A 1 106 ? -7.895 -10.414 5.141 1 98.25 106 ALA A C 1
ATOM 859 O O . ALA A 1 106 ? -8.828 -11.164 4.84 1 98.25 106 ALA A O 1
ATOM 860 N N . ALA A 1 107 ? -8.031 -9.117 5.301 1 98.31 107 ALA A N 1
ATOM 861 C CA . ALA A 1 107 ? -9.328 -8.477 5.109 1 98.31 107 ALA A CA 1
ATOM 862 C C . ALA A 1 107 ? -9.789 -8.594 3.66 1 98.31 107 ALA A C 1
ATOM 864 O O . ALA A 1 107 ? -10.977 -8.836 3.398 1 98.31 107 ALA A O 1
ATOM 865 N N . VAL A 1 108 ? -8.875 -8.43 2.695 1 98.12 108 VAL A N 1
ATOM 866 C CA . VAL A 1 108 ? -9.188 -8.594 1.28 1 98.12 108 VAL A CA 1
ATOM 867 C C . VAL A 1 108 ? -9.656 -10.023 1.02 1 98.12 108 VAL A C 1
ATOM 869 O O . VAL A 1 108 ? -10.648 -10.242 0.322 1 98.12 108 VAL A O 1
ATOM 872 N N . SER A 1 109 ? -8.914 -10.953 1.581 1 97.94 109 SER A N 1
ATOM 873 C CA . SER A 1 109 ? -9.242 -12.367 1.441 1 97.94 109 SER A CA 1
ATOM 874 C C . SER A 1 109 ? -10.656 -12.656 1.943 1 97.94 109 SER A C 1
ATOM 876 O O . SER A 1 109 ? -11.461 -13.266 1.234 1 97.94 109 SER A O 1
ATOM 878 N N . THR A 1 110 ? -10.961 -12.195 3.111 1 97.19 110 THR A N 1
ATOM 879 C CA . THR A 1 110 ? -12.25 -12.438 3.74 1 97.19 110 THR A CA 1
ATOM 880 C C . THR A 1 110 ? -13.375 -11.781 2.943 1 97.19 110 THR A C 1
ATOM 882 O O . THR A 1 110 ? -14.422 -12.391 2.715 1 97.19 110 THR A O 1
ATOM 885 N N . LYS A 1 111 ? -13.195 -10.586 2.529 1 96.62 111 LYS A N 1
ATOM 886 C CA . LYS A 1 111 ? -14.211 -9.836 1.789 1 96.62 111 LYS A CA 1
ATOM 887 C C . LYS A 1 111 ? -14.57 -10.539 0.485 1 96.62 111 LYS A C 1
ATOM 889 O O . LYS A 1 111 ? -15.734 -10.57 0.088 1 96.62 111 LYS A O 1
ATOM 894 N N . ASN A 1 112 ? -13.578 -11.094 -0.171 1 96.19 112 ASN A N 1
ATOM 895 C CA . ASN A 1 112 ? -13.781 -11.648 -1.504 1 96.19 112 ASN A CA 1
ATOM 896 C C . ASN A 1 112 ? -14.031 -13.156 -1.453 1 96.19 112 ASN A C 1
ATOM 898 O O . ASN A 1 112 ? -14.32 -13.781 -2.477 1 96.19 112 ASN A O 1
ATOM 902 N N . GLY A 1 113 ? -13.875 -13.773 -0.279 1 96.31 113 GLY A N 1
ATOM 903 C CA . GLY A 1 113 ? -14.016 -15.211 -0.143 1 96.31 113 GLY A CA 1
ATOM 904 C C . GLY A 1 113 ? -12.938 -15.992 -0.877 1 96.31 113 GLY A C 1
ATOM 905 O O . GLY A 1 113 ? -13.219 -17.031 -1.488 1 96.31 113 GLY A O 1
ATOM 906 N N . VAL A 1 114 ? -11.758 -15.414 -0.948 1 97.31 114 VAL A N 1
ATOM 907 C CA . VAL A 1 114 ? -10.602 -15.992 -1.628 1 97.31 114 VAL A CA 1
ATOM 908 C C . VAL A 1 114 ? -9.469 -16.203 -0.628 1 97.31 114 VAL A C 1
ATOM 910 O O . VAL A 1 114 ? -9.102 -15.281 0.103 1 97.31 114 VAL A O 1
ATOM 913 N N . PRO A 1 115 ? -8.906 -17.391 -0.513 1 98.25 115 PRO A N 1
ATOM 914 C CA . PRO A 1 115 ? -7.836 -17.625 0.462 1 98.25 115 PRO A CA 1
ATOM 915 C C . PRO A 1 115 ? -6.555 -16.859 0.126 1 98.25 115 PRO A C 1
ATOM 917 O O . PRO A 1 115 ? -6.367 -16.438 -1.016 1 98.25 115 PRO A O 1
ATOM 920 N N . CYS A 1 116 ? -5.691 -16.766 1.125 1 98.38 116 CYS A N 1
ATOM 921 C CA . CYS A 1 116 ? -4.387 -16.125 0.952 1 98.38 116 CYS A CA 1
ATOM 922 C C . CYS A 1 116 ? -3.293 -17.172 0.778 1 98.38 116 CYS A C 1
ATOM 924 O O . CYS A 1 116 ? -3.352 -18.25 1.378 1 98.38 116 CYS A O 1
ATOM 926 N N . LEU A 1 117 ? -2.396 -16.859 -0.073 1 98.62 117 LEU A N 1
ATOM 927 C CA . LEU A 1 117 ? -1.167 -17.641 -0.197 1 98.62 117 LEU A CA 1
ATOM 928 C C . LEU A 1 117 ? -0.002 -16.922 0.478 1 98.62 117 LEU A C 1
ATOM 930 O O . LEU A 1 117 ? 0.375 -15.82 0.073 1 98.62 117 LEU A O 1
ATOM 934 N N . THR A 1 118 ? 0.554 -17.531 1.482 1 98.62 118 THR A N 1
ATOM 935 C CA . THR A 1 118 ? 1.576 -16.859 2.287 1 98.62 118 THR A CA 1
ATOM 936 C C . THR A 1 118 ? 2.412 -17.891 3.047 1 98.62 118 THR A C 1
ATOM 938 O O . THR A 1 118 ? 1.93 -18.984 3.363 1 98.62 118 THR A O 1
ATOM 941 N N . TRP A 1 119 ? 3.646 -17.578 3.309 1 98.19 119 TRP A N 1
ATOM 942 C CA . TRP A 1 119 ? 4.434 -18.391 4.227 1 98.19 119 TRP A CA 1
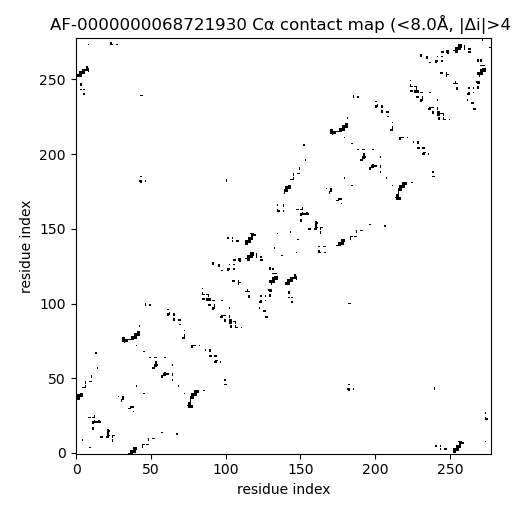ATOM 943 C C . TRP A 1 119 ? 4.352 -17.844 5.648 1 98.19 119 TRP A C 1
ATOM 945 O O . TRP A 1 119 ? 4.883 -18.453 6.582 1 98.19 119 TRP A O 1
ATOM 955 N N . ASN A 1 120 ? 3.74 -16.672 5.828 1 96.56 120 ASN A N 1
ATOM 956 C CA . ASN A 1 120 ? 3.566 -16.094 7.156 1 96.56 120 ASN A CA 1
ATOM 957 C C . ASN A 1 120 ? 2.291 -16.594 7.828 1 96.56 120 ASN A C 1
ATOM 959 O O . ASN A 1 120 ? 1.472 -15.797 8.289 1 96.56 120 ASN A O 1
ATOM 963 N N . SER A 1 121 ? 2.152 -17.875 7.98 1 95.25 121 SER A N 1
ATOM 964 C CA . SER A 1 121 ? 0.969 -18.484 8.57 1 95.25 121 SER A CA 1
ATOM 965 C C . SER A 1 121 ? 0.753 -18 10 1 95.25 121 SER A C 1
ATOM 967 O O . SER A 1 121 ? -0.387 -17.859 10.445 1 95.25 121 SER A O 1
ATOM 969 N N . LYS A 1 122 ? 1.774 -17.812 10.68 1 95.25 122 LYS A N 1
ATOM 970 C CA . LYS A 1 122 ? 1.708 -17.422 12.086 1 95.25 122 LYS A CA 1
ATOM 971 C C . LYS A 1 122 ? 0.848 -16.172 12.273 1 95.25 122 LYS A C 1
ATOM 973 O O . LYS A 1 122 ? -0.04 -16.141 13.125 1 95.25 122 LYS A O 1
ATOM 978 N N . ASP A 1 123 ? 1.036 -15.133 11.477 1 95.62 123 ASP A N 1
ATOM 979 C CA . ASP A 1 123 ? 0.297 -13.883 11.609 1 95.62 123 ASP A CA 1
ATOM 980 C C . ASP A 1 123 ? -1.109 -14.008 11.023 1 95.62 123 ASP A C 1
ATOM 982 O O . ASP A 1 123 ? -2.07 -13.477 11.586 1 95.62 123 ASP A O 1
ATOM 986 N N . PHE A 1 124 ? -1.275 -14.805 9.969 1 96.88 124 PHE A N 1
ATOM 987 C CA . PHE A 1 124 ? -2.57 -14.922 9.305 1 96.88 124 PHE A CA 1
ATOM 988 C C . PHE A 1 124 ? -3.531 -15.758 10.141 1 96.88 124 PHE A C 1
ATOM 990 O O . PHE A 1 124 ? -4.746 -15.57 10.07 1 96.88 124 PHE A O 1
ATOM 997 N N . LYS A 1 125 ? -3.01 -16.625 10.969 1 95.19 125 LYS A N 1
ATOM 998 C CA . LYS A 1 125 ? -3.832 -17.422 11.859 1 95.19 125 LYS A CA 1
ATOM 999 C C . LYS A 1 125 ? -4.512 -16.562 12.914 1 95.19 125 LYS A C 1
ATOM 1001 O O . LYS A 1 125 ? -5.566 -16.922 13.445 1 95.19 125 LYS A O 1
ATOM 1006 N N . LYS A 1 126 ? -3.885 -15.43 13.203 1 95.81 126 LYS A N 1
ATOM 1007 C CA . LYS A 1 126 ? -4.441 -14.523 14.203 1 95.81 126 LYS A CA 1
ATOM 1008 C C . LYS A 1 126 ? -5.625 -13.742 13.633 1 95.81 126 LYS A C 1
ATOM 1010 O O . LYS A 1 126 ? -6.418 -13.172 14.391 1 95.81 126 LYS A O 1
ATOM 1015 N N . CYS A 1 127 ? -5.727 -13.672 12.289 1 94.5 127 CYS A N 1
ATOM 1016 C CA . CYS A 1 127 ? -6.754 -12.859 11.648 1 94.5 127 CYS A CA 1
ATOM 1017 C C . CYS A 1 127 ? -8.078 -13.602 11.594 1 94.5 127 CYS A C 1
ATOM 1019 O O . CYS A 1 127 ? -8.125 -14.789 11.258 1 94.5 127 CYS A O 1
ATOM 1021 N N . THR A 1 128 ? -9.094 -12.969 11.875 1 89.12 128 THR A N 1
ATOM 1022 C CA . THR A 1 128 ? -10.414 -13.578 11.961 1 89.12 128 THR A CA 1
ATOM 1023 C C . THR A 1 128 ? -10.969 -13.859 10.562 1 89.12 128 THR A C 1
ATOM 1025 O O . THR A 1 128 ? -11.039 -12.961 9.727 1 89.12 128 THR A O 1
ATOM 1028 N N . GLY A 1 129 ? -11.336 -15.109 10.359 1 91.44 129 GLY A N 1
ATOM 1029 C CA . GLY A 1 129 ? -12.141 -15.461 9.195 1 91.44 129 GLY A CA 1
ATOM 1030 C C . GLY A 1 129 ? -11.328 -15.609 7.926 1 91.44 129 GLY A C 1
ATOM 1031 O O . GLY A 1 129 ? -11.883 -15.672 6.828 1 91.44 129 GLY A O 1
ATOM 1032 N N . VAL A 1 130 ? -10.023 -15.633 8 1 93.75 130 VAL A N 1
ATOM 1033 C CA . VAL A 1 130 ? -9.219 -15.68 6.781 1 93.75 130 VAL A CA 1
ATOM 1034 C C . VAL A 1 130 ? -8.727 -17.109 6.539 1 93.75 130 VAL A C 1
ATOM 1036 O O . VAL A 1 130 ? -8.18 -17.734 7.441 1 93.75 130 VAL A O 1
ATOM 1039 N N . GLU A 1 131 ? -9.078 -17.641 5.465 1 96.81 131 GLU A N 1
ATOM 1040 C CA . GLU A 1 131 ? -8.461 -18.875 4.992 1 96.81 131 GLU A CA 1
ATOM 1041 C C . GLU A 1 131 ? -7.117 -18.594 4.32 1 96.81 131 GLU A C 1
ATOM 1043 O O . GLU A 1 131 ? -6.992 -17.641 3.537 1 96.81 131 GLU A O 1
ATOM 1048 N N . HIS A 1 132 ? -6.125 -19.328 4.707 1 97.81 132 HIS A N 1
ATOM 1049 C CA . HIS A 1 132 ? -4.809 -19.141 4.102 1 97.81 132 HIS A CA 1
ATOM 1050 C C . HIS A 1 132 ? -4.082 -20.469 3.938 1 97.81 132 HIS A C 1
ATOM 1052 O O . HIS A 1 132 ? -4.363 -21.422 4.66 1 97.81 132 HIS A O 1
ATOM 1058 N N . TYR A 1 133 ? -3.217 -20.5 2.975 1 98.06 133 TYR A N 1
ATOM 1059 C CA . TYR A 1 133 ? -2.391 -21.672 2.676 1 98.06 133 TYR A CA 1
ATOM 1060 C C . TYR A 1 133 ? -0.941 -21.266 2.441 1 98.06 133 TYR A C 1
ATOM 1062 O O . TYR A 1 133 ? -0.667 -20.156 1.991 1 98.06 133 TYR A O 1
ATOM 1070 N N . ARG A 1 134 ? -0.052 -22.203 2.777 1 98 134 ARG A N 1
ATOM 1071 C CA . ARG A 1 134 ? 1.309 -22.094 2.264 1 98 134 ARG A CA 1
ATOM 1072 C C . ARG A 1 134 ? 1.4 -22.594 0.83 1 98 134 ARG A C 1
ATOM 1074 O O . ARG A 1 134 ? 0.674 -23.516 0.444 1 98 134 ARG A O 1
ATOM 1081 N N . PRO A 1 135 ? 2.328 -21.953 0.116 1 97.94 135 PRO A N 1
ATOM 1082 C CA . PRO A 1 135 ? 2.521 -22.516 -1.221 1 97.94 135 PRO A CA 1
ATOM 1083 C C . PRO A 1 135 ? 2.738 -24.031 -1.194 1 97.94 135 PRO A C 1
ATOM 1085 O O . PRO A 1 135 ? 2.246 -24.734 -2.072 1 97.94 135 PRO A O 1
ATOM 1088 N N . ASP A 1 136 ? 3.32 -24.531 -0.21 1 96.19 136 ASP A N 1
ATOM 1089 C CA . ASP A 1 136 ? 3.557 -25.969 -0.041 1 96.19 136 ASP A CA 1
ATOM 1090 C C . ASP A 1 136 ? 2.242 -26.734 -0.032 1 96.19 136 ASP A C 1
ATOM 1092 O O . ASP A 1 136 ? 2.17 -27.859 -0.55 1 96.19 136 ASP A O 1
ATOM 1096 N N . ASP A 1 137 ? 1.267 -26.156 0.47 1 94.81 137 ASP A N 1
ATOM 1097 C CA . ASP A 1 137 ? -0.015 -26.812 0.711 1 94.81 137 ASP A CA 1
ATOM 1098 C C . ASP A 1 137 ? -0.826 -26.922 -0.578 1 94.81 137 ASP A C 1
ATOM 1100 O O . ASP A 1 137 ? -1.757 -27.734 -0.665 1 94.81 137 ASP A O 1
ATOM 1104 N N . VAL A 1 138 ? -0.524 -26.172 -1.558 1 95.38 138 VAL A N 1
ATOM 1105 C CA . VAL A 1 138 ? -1.415 -26.109 -2.711 1 95.38 138 VAL A CA 1
ATOM 1106 C C . VAL A 1 138 ? -0.699 -26.656 -3.947 1 95.38 138 VAL A C 1
ATOM 1108 O O . VAL A 1 138 ? -1.233 -26.594 -5.059 1 95.38 138 VAL A O 1
ATOM 1111 N N . LEU A 1 139 ? 0.508 -27.031 -3.863 1 94.31 139 LEU A N 1
ATOM 1112 C CA . LEU A 1 139 ? 1.274 -27.625 -4.953 1 94.31 139 LEU A CA 1
ATOM 1113 C C . LEU A 1 139 ? 1.211 -29.141 -4.891 1 94.31 139 LEU A C 1
ATOM 1115 O O . LEU A 1 139 ? 1.063 -29.719 -3.809 1 94.31 139 LEU A O 1
ATOM 1119 N N . MET B 1 1 ? -9.234 -21.969 -9.188 1 93.25 1 MET B N 1
ATOM 1120 C CA . MET B 1 1 ? -9.086 -21.484 -7.816 1 93.25 1 MET B CA 1
ATOM 1121 C C . MET B 1 1 ? -8.297 -20.188 -7.781 1 93.25 1 MET B C 1
ATOM 1123 O O . MET B 1 1 ? -7.395 -19.969 -8.594 1 93.25 1 MET B O 1
ATOM 1127 N N . GLN B 1 2 ? -8.617 -19.25 -6.922 1 97.94 2 GLN B N 1
ATOM 1128 C CA . GLN B 1 2 ? -7.973 -17.953 -6.82 1 97.94 2 GLN B CA 1
ATOM 1129 C C . GLN B 1 2 ? -7.359 -17.75 -5.438 1 97.94 2 GLN B C 1
ATOM 1131 O O . GLN B 1 2 ? -7.926 -18.172 -4.43 1 97.94 2 GLN B O 1
ATOM 1136 N N . TYR B 1 3 ? -6.191 -17.047 -5.371 1 98.56 3 TYR B N 1
ATOM 1137 C CA . TYR B 1 3 ? -5.504 -16.766 -4.117 1 98.56 3 TYR B CA 1
ATOM 1138 C C . TYR B 1 3 ? -5.07 -15.305 -4.062 1 98.56 3 TYR B C 1
ATOM 1140 O O . TYR B 1 3 ? -4.543 -14.766 -5.039 1 98.56 3 TYR B O 1
ATOM 1148 N N . VAL B 1 4 ? -5.312 -14.68 -2.961 1 98.75 4 VAL B N 1
ATOM 1149 C CA . VAL B 1 4 ? -4.613 -13.43 -2.664 1 98.75 4 VAL B CA 1
ATOM 1150 C C . VAL B 1 4 ? -3.154 -13.727 -2.318 1 98.75 4 VAL B C 1
ATOM 1152 O O . VAL B 1 4 ? -2.871 -14.586 -1.477 1 98.75 4 VAL B O 1
ATOM 1155 N N . VAL B 1 5 ? -2.264 -13.023 -2.904 1 98.69 5 VAL B N 1
ATOM 1156 C CA . VAL B 1 5 ? -0.86 -13.398 -2.764 1 98.69 5 VAL B CA 1
ATOM 1157 C C . VAL B 1 5 ? -0.161 -12.438 -1.809 1 98.69 5 VAL B C 1
ATOM 1159 O O . VAL B 1 5 ? -0.281 -11.219 -1.948 1 98.69 5 VAL B O 1
ATOM 1162 N N . ASP B 1 6 ? 0.556 -12.992 -0.896 1 98.62 6 ASP B N 1
ATOM 1163 C CA . ASP B 1 6 ? 1.392 -12.227 0.022 1 98.62 6 ASP B CA 1
ATOM 1164 C C . ASP B 1 6 ? 2.709 -11.82 -0.64 1 98.62 6 ASP B C 1
ATOM 1166 O O . ASP B 1 6 ? 3.189 -12.508 -1.544 1 98.62 6 ASP B O 1
ATOM 1170 N N . THR B 1 7 ? 3.297 -10.789 -0.138 1 98.75 7 THR B N 1
ATOM 1171 C CA . THR B 1 7 ? 4.531 -10.234 -0.679 1 98.75 7 THR B CA 1
ATOM 1172 C C . THR B 1 7 ? 5.652 -11.266 -0.653 1 98.75 7 THR B C 1
ATOM 1174 O O . THR B 1 7 ? 6.449 -11.352 -1.589 1 98.75 7 THR B O 1
ATOM 1177 N N . ASN B 1 8 ? 5.684 -12.094 0.374 1 98.19 8 ASN B N 1
ATOM 1178 C CA . ASN B 1 8 ? 6.789 -13.031 0.517 1 98.19 8 ASN B CA 1
ATOM 1179 C C . ASN B 1 8 ? 6.801 -14.055 -0.611 1 98.19 8 ASN B C 1
ATOM 1181 O O . ASN B 1 8 ? 7.867 -14.531 -1.016 1 98.19 8 ASN B O 1
ATOM 1185 N N . VAL B 1 9 ? 5.66 -14.367 -1.141 1 98.69 9 VAL B N 1
ATOM 1186 C CA . VAL B 1 9 ? 5.59 -15.336 -2.23 1 98.69 9 VAL B CA 1
ATOM 1187 C C . VAL B 1 9 ? 6.195 -14.742 -3.496 1 98.69 9 VAL B C 1
ATOM 1189 O O . VAL B 1 9 ? 6.945 -15.406 -4.211 1 98.69 9 VAL B O 1
ATOM 1192 N N . ILE B 1 10 ? 5.926 -13.508 -3.787 1 98.75 10 ILE B N 1
ATOM 1193 C CA . ILE B 1 10 ? 6.449 -12.812 -4.961 1 98.75 10 ILE B CA 1
ATOM 1194 C C . ILE B 1 10 ? 7.957 -12.617 -4.812 1 98.75 10 ILE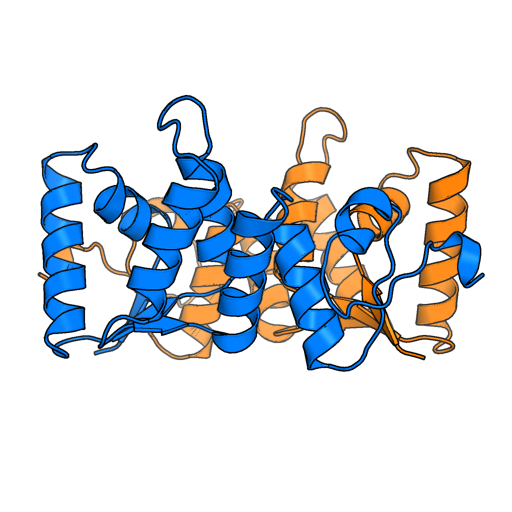 B C 1
ATOM 1196 O O . ILE B 1 10 ? 8.711 -12.828 -5.762 1 98.75 10 ILE B O 1
ATOM 1200 N N . VAL B 1 11 ? 8.391 -12.195 -3.598 1 98.62 11 VAL B N 1
ATOM 1201 C CA . VAL B 1 11 ? 9.805 -11.93 -3.344 1 98.62 11 VAL B CA 1
ATOM 1202 C C . VAL B 1 11 ? 10.609 -13.219 -3.523 1 98.62 11 VAL B C 1
ATOM 1204 O O . VAL B 1 11 ? 11.664 -13.211 -4.16 1 98.62 11 VAL B O 1
ATOM 1207 N N . ARG B 1 12 ? 10.078 -14.336 -3.037 1 98.44 12 ARG B N 1
ATOM 1208 C CA . ARG B 1 12 ? 10.766 -15.609 -3.213 1 98.44 12 ARG B CA 1
ATOM 1209 C C . ARG B 1 12 ? 10.852 -15.984 -4.688 1 98.44 12 ARG B C 1
ATOM 1211 O O . ARG B 1 12 ? 11.867 -16.531 -5.137 1 98.44 12 ARG B O 1
ATOM 1218 N N . PHE B 1 13 ? 9.781 -15.703 -5.375 1 98.5 13 PHE B N 1
ATOM 1219 C CA . PHE B 1 13 ? 9.75 -15.992 -6.805 1 98.5 13 PHE B CA 1
ATOM 1220 C C . PHE B 1 13 ? 10.812 -15.188 -7.547 1 98.5 13 PHE B C 1
ATOM 1222 O O . PHE B 1 13 ? 11.531 -15.727 -8.391 1 98.5 13 PHE B O 1
ATOM 1229 N N . LEU B 1 14 ? 11.031 -13.93 -7.148 1 98.38 14 LEU B N 1
ATOM 1230 C CA . LEU B 1 14 ? 11.859 -13.008 -7.91 1 98.38 14 LEU B CA 1
ATOM 1231 C C . LEU B 1 14 ? 13.328 -13.133 -7.504 1 98.38 14 LEU B C 1
ATOM 1233 O O . LEU B 1 14 ? 14.219 -12.969 -8.336 1 98.38 14 LEU B O 1
ATOM 1237 N N . THR B 1 15 ? 13.594 -13.391 -6.246 1 97.81 15 THR B N 1
ATOM 1238 C CA . THR B 1 15 ? 14.961 -13.258 -5.742 1 97.81 15 THR B CA 1
ATOM 1239 C C . THR B 1 15 ? 15.68 -14.602 -5.777 1 97.81 15 THR B C 1
ATOM 1241 O O . THR B 1 15 ? 16.906 -14.656 -5.723 1 97.81 15 THR B O 1
ATOM 1244 N N . ASN B 1 16 ? 14.922 -15.703 -5.797 1 95.75 16 ASN B N 1
ATOM 1245 C CA . ASN B 1 16 ? 15.5 -17.047 -5.742 1 95.75 16 ASN B CA 1
ATOM 1246 C C . ASN B 1 16 ? 16.5 -17.188 -4.594 1 95.75 16 ASN B C 1
ATOM 1248 O O . ASN B 1 16 ? 17.562 -17.781 -4.758 1 95.75 16 ASN B O 1
ATOM 1252 N N . ASP B 1 17 ? 16.188 -16.578 -3.514 1 95.38 17 ASP B N 1
ATOM 1253 C CA . ASP B 1 17 ? 17.141 -16.469 -2.412 1 95.38 17 ASP B CA 1
ATOM 1254 C C . ASP B 1 17 ? 16.938 -17.594 -1.398 1 95.38 17 ASP B C 1
ATOM 1256 O O . ASP B 1 17 ? 17.703 -17.719 -0.437 1 95.38 17 ASP B O 1
ATOM 1260 N N . ASP B 1 18 ? 15.875 -18.328 -1.503 1 95.81 18 ASP B N 1
ATOM 1261 C CA . ASP B 1 18 ? 15.57 -19.5 -0.688 1 95.81 18 ASP B CA 1
ATOM 1262 C C . ASP B 1 18 ? 15.273 -20.719 -1.562 1 95.81 18 ASP B C 1
ATOM 1264 O O . ASP B 1 18 ? 14.195 -20.828 -2.148 1 95.81 18 ASP B O 1
ATOM 1268 N N . GLU B 1 19 ? 16.172 -21.578 -1.591 1 95.12 19 GLU B N 1
ATOM 1269 C CA . GLU B 1 19 ? 16.141 -22.688 -2.547 1 95.12 19 GLU B CA 1
ATOM 1270 C C . GLU B 1 19 ? 14.797 -23.406 -2.512 1 95.12 19 GLU B C 1
ATOM 1272 O O . GLU B 1 19 ? 14.195 -23.656 -3.559 1 95.12 19 GLU B O 1
ATOM 1277 N N . GLU B 1 20 ? 14.383 -23.719 -1.41 1 97.19 20 GLU B N 1
ATOM 1278 C CA . GLU B 1 20 ? 13.148 -24.469 -1.279 1 97.19 20 GLU B CA 1
ATOM 1279 C C . GLU B 1 20 ? 11.93 -23.609 -1.582 1 97.19 20 GLU B C 1
ATOM 1281 O O . GLU B 1 20 ? 11.109 -23.953 -2.432 1 97.19 20 GLU B O 1
ATOM 1286 N N . GLN B 1 21 ? 11.797 -22.484 -0.936 1 98 21 GLN B N 1
ATOM 1287 C CA . GLN B 1 21 ? 10.633 -21.625 -1.106 1 98 21 GLN B CA 1
ATOM 1288 C C . GLN B 1 21 ? 10.602 -21.016 -2.502 1 98 21 GLN B C 1
ATOM 1290 O O . GLN B 1 21 ? 9.531 -20.828 -3.084 1 98 21 GLN B O 1
ATOM 1295 N N . SER B 1 22 ? 11.734 -20.719 -3.039 1 98.31 22 SER B N 1
ATOM 1296 C CA . SER B 1 22 ? 11.789 -20.109 -4.367 1 98.31 22 SER B CA 1
ATOM 1297 C C . SER B 1 22 ? 11.312 -21.078 -5.438 1 98.31 22 SER B C 1
ATOM 1299 O O . SER B 1 22 ? 10.609 -20.688 -6.371 1 98.31 22 SER B O 1
ATOM 1301 N N . LYS B 1 23 ? 11.664 -22.328 -5.258 1 98.19 23 LYS B N 1
ATOM 1302 C CA . LYS B 1 23 ? 11.195 -23.344 -6.195 1 98.19 23 LYS B CA 1
ATOM 1303 C C . LYS B 1 23 ? 9.68 -23.484 -6.133 1 98.19 23 LYS B C 1
ATOM 1305 O O . LYS B 1 23 ? 9.023 -23.609 -7.168 1 98.19 23 LYS B O 1
ATOM 1310 N N . LYS B 1 24 ? 9.164 -23.469 -4.988 1 98.44 24 LYS B N 1
ATOM 1311 C CA . LYS B 1 24 ? 7.723 -23.578 -4.809 1 98.44 24 LYS B CA 1
ATOM 1312 C C . LYS B 1 24 ? 6.996 -22.359 -5.355 1 98.44 24 LYS B C 1
ATOM 1314 O O . LYS B 1 24 ? 5.941 -22.484 -5.98 1 98.44 24 LYS B O 1
ATOM 1319 N N . ALA B 1 25 ? 7.543 -21.203 -5.066 1 98.62 25 ALA B N 1
ATOM 1320 C CA . ALA B 1 25 ? 6.969 -19.984 -5.633 1 98.62 25 ALA B CA 1
ATOM 1321 C C . ALA B 1 25 ? 6.953 -20.047 -7.156 1 98.62 25 ALA B C 1
ATOM 1323 O O . ALA B 1 25 ? 5.965 -19.656 -7.789 1 98.62 25 ALA B O 1
ATOM 1324 N N . PHE B 1 26 ? 8.031 -20.547 -7.719 1 98.25 26 PHE B N 1
ATOM 1325 C CA . PHE B 1 26 ? 8.109 -20.703 -9.164 1 98.25 26 PHE B CA 1
ATOM 1326 C C . PHE B 1 26 ? 6.984 -21.609 -9.672 1 98.25 26 PHE B C 1
ATOM 1328 O O . PHE B 1 26 ? 6.32 -21.281 -10.656 1 98.25 26 PHE B O 1
ATOM 1335 N N . GLU B 1 27 ? 6.797 -22.688 -9 1 98.56 27 GLU B N 1
ATOM 1336 C CA . GLU B 1 27 ? 5.75 -23.609 -9.406 1 98.56 27 GLU B CA 1
ATOM 1337 C C . GLU B 1 27 ? 4.367 -22.984 -9.297 1 98.56 27 GLU B C 1
ATOM 1339 O O . GLU B 1 27 ? 3.492 -23.234 -10.125 1 98.56 27 GLU B O 1
ATOM 1344 N N . ILE B 1 28 ? 4.113 -22.172 -8.273 1 98.62 28 ILE B N 1
ATOM 1345 C CA . ILE B 1 28 ? 2.85 -21.453 -8.102 1 98.62 28 ILE B CA 1
ATOM 1346 C C . ILE B 1 28 ? 2.6 -20.547 -9.305 1 98.62 28 ILE B C 1
ATOM 1348 O O . ILE B 1 28 ? 1.518 -20.578 -9.898 1 98.62 28 ILE B O 1
ATOM 1352 N N . PHE B 1 29 ? 3.553 -19.766 -9.703 1 98.44 29 PHE B N 1
ATOM 1353 C CA . PHE B 1 29 ? 3.398 -18.828 -10.82 1 98.44 29 PHE B CA 1
ATOM 1354 C C . PHE B 1 29 ? 3.264 -19.578 -12.141 1 98.44 29 PHE B C 1
ATOM 1356 O O . PHE B 1 29 ? 2.555 -19.141 -13.039 1 98.44 29 PHE B O 1
ATOM 1363 N N . LYS B 1 30 ? 3.986 -20.719 -12.188 1 98.44 30 LYS B N 1
ATOM 1364 C CA . LYS B 1 30 ? 3.828 -21.562 -13.367 1 98.44 30 LYS B CA 1
ATOM 1365 C C . LYS B 1 30 ? 2.387 -22.047 -13.508 1 98.44 30 LYS B C 1
ATOM 1367 O O . LYS B 1 30 ? 1.815 -22 -14.602 1 98.44 30 LYS B O 1
ATOM 1372 N N . ARG B 1 31 ? 1.829 -22.438 -12.445 1 98.25 31 ARG B N 1
ATOM 1373 C CA . ARG B 1 31 ? 0.436 -22.875 -12.461 1 98.25 31 ARG B CA 1
ATOM 1374 C C . ARG B 1 31 ? -0.489 -21.734 -12.859 1 98.25 31 ARG B C 1
ATOM 1376 O O . ARG B 1 31 ? -1.505 -21.938 -13.523 1 98.25 31 ARG B O 1
ATOM 1383 N N . ALA B 1 32 ? -0.172 -20.531 -12.406 1 98.31 32 ALA B N 1
ATOM 1384 C CA . ALA B 1 32 ? -0.97 -19.375 -12.766 1 98.31 32 ALA B CA 1
ATOM 1385 C C . ALA B 1 32 ? -0.895 -19.094 -14.266 1 98.31 32 ALA B C 1
ATOM 1387 O O . ALA B 1 32 ? -1.923 -18.906 -14.922 1 98.31 32 ALA B O 1
ATOM 1388 N N . VAL B 1 33 ? 0.292 -19.141 -14.789 1 97.88 33 VAL B N 1
ATOM 1389 C CA . VAL B 1 33 ? 0.508 -18.859 -16.203 1 97.88 33 VAL B CA 1
ATOM 1390 C C . VAL B 1 33 ? -0.221 -19.891 -17.047 1 97.88 33 VAL B C 1
ATOM 1392 O O . VAL B 1 33 ? -0.744 -19.578 -18.125 1 97.88 33 VAL B O 1
ATOM 1395 N N . ASN B 1 34 ? -0.304 -21.078 -16.516 1 97.75 34 ASN B N 1
ATOM 1396 C CA . ASN B 1 34 ? -1.016 -22.141 -17.203 1 97.75 34 ASN B CA 1
ATOM 1397 C C . ASN B 1 34 ? -2.521 -22.062 -16.969 1 97.75 34 ASN B C 1
ATOM 1399 O O . ASN B 1 34 ? -3.271 -22.938 -17.391 1 97.75 34 ASN B O 1
ATOM 1403 N N . GLN B 1 35 ? -2.939 -21.125 -16.219 1 97.12 35 GLN B N 1
ATOM 1404 C CA . GLN B 1 35 ? -4.336 -20.797 -15.953 1 97.12 35 GLN B CA 1
ATOM 1405 C C . GLN B 1 35 ? -5.012 -21.891 -15.133 1 97.12 35 GLN B C 1
ATOM 1407 O O . GLN B 1 35 ? -6.215 -22.125 -15.266 1 97.12 35 GLN B O 1
ATOM 1412 N N . GLU B 1 36 ? -4.16 -22.594 -14.352 1 97.81 36 GLU B N 1
ATOM 1413 C CA . GLU B 1 36 ? -4.684 -23.578 -13.414 1 97.81 36 GLU B CA 1
ATOM 1414 C C . GLU B 1 36 ? -5.203 -22.906 -12.141 1 97.81 36 GLU B C 1
ATOM 1416 O O . GLU B 1 36 ? -6.094 -23.438 -11.477 1 97.81 36 GLU B O 1
ATOM 1421 N N . ILE B 1 37 ? -4.602 -21.812 -11.781 1 98.12 37 ILE B N 1
ATOM 1422 C CA . ILE B 1 37 ? -5.039 -20.984 -10.656 1 98.12 37 ILE B CA 1
ATOM 1423 C C . ILE B 1 37 ? -4.938 -19.5 -11.031 1 98.12 37 ILE B C 1
ATOM 1425 O O . ILE B 1 37 ? -4.355 -19.156 -12.062 1 98.12 37 ILE B O 1
ATOM 1429 N N . THR B 1 38 ? -5.578 -18.672 -10.25 1 98.56 38 THR B N 1
ATOM 1430 C CA . THR B 1 38 ? -5.48 -17.219 -10.422 1 98.56 38 THR B CA 1
ATOM 1431 C C . THR B 1 38 ? -4.84 -16.578 -9.195 1 98.56 38 THR B C 1
ATOM 1433 O O . THR B 1 38 ? -5.227 -16.859 -8.062 1 98.56 38 THR B O 1
ATOM 1436 N N . LEU B 1 39 ? -3.852 -15.797 -9.453 1 98.75 39 LEU B N 1
ATOM 1437 C CA . LEU B 1 39 ? -3.195 -15.039 -8.391 1 98.75 39 LEU B CA 1
ATOM 1438 C C . LEU B 1 39 ? -3.686 -13.594 -8.375 1 98.75 39 LEU B C 1
ATOM 1440 O O . LEU B 1 39 ? -3.615 -12.898 -9.383 1 98.75 39 LEU B O 1
ATOM 1444 N N . PHE B 1 40 ? -4.199 -13.188 -7.273 1 98.69 40 PHE B N 1
ATOM 1445 C CA . PHE B 1 40 ? -4.746 -11.852 -7.098 1 98.69 40 PHE B CA 1
ATOM 1446 C C . PHE B 1 40 ? -3.795 -10.977 -6.285 1 98.69 40 PHE B C 1
ATOM 1448 O O . PHE B 1 40 ? -3.482 -11.297 -5.137 1 98.69 40 PHE B O 1
ATOM 1455 N N . LEU B 1 41 ? -3.363 -9.906 -6.871 1 98.69 41 LEU B N 1
ATOM 1456 C CA . LEU B 1 41 ? -2.439 -8.977 -6.227 1 98.69 41 LEU B CA 1
ATOM 1457 C C . LEU B 1 41 ? -3.141 -7.668 -5.875 1 98.69 41 LEU B C 1
ATOM 1459 O O . LEU B 1 41 ? -4.059 -7.242 -6.582 1 98.69 41 LEU B O 1
ATOM 1463 N N . THR B 1 42 ? -2.688 -7.066 -4.789 1 98.69 42 THR B N 1
ATOM 1464 C CA . THR B 1 42 ? -3.135 -5.734 -4.395 1 98.69 42 THR B CA 1
ATOM 1465 C C . THR B 1 42 ? -1.992 -4.727 -4.504 1 98.69 42 THR B C 1
ATOM 1467 O O . THR B 1 42 ? -0.819 -5.105 -4.48 1 98.69 42 THR B O 1
ATOM 1470 N N . PRO B 1 43 ? -2.299 -3.422 -4.582 1 98.69 43 PRO B N 1
ATOM 1471 C CA . PRO B 1 43 ? -1.242 -2.406 -4.605 1 98.69 43 PRO B CA 1
ATOM 1472 C C . PRO B 1 43 ? -0.327 -2.477 -3.387 1 98.69 43 PRO B C 1
ATOM 1474 O O . PRO B 1 43 ? 0.856 -2.143 -3.479 1 98.69 43 PRO B O 1
ATOM 1477 N N . ILE B 1 44 ? -0.836 -2.957 -2.281 1 98.69 44 ILE B N 1
ATOM 1478 C CA . ILE B 1 44 ? -0.055 -3.064 -1.055 1 98.69 44 ILE B CA 1
ATOM 1479 C C . ILE B 1 44 ? 1.089 -4.055 -1.256 1 98.69 44 ILE B C 1
ATOM 1481 O O . ILE B 1 44 ? 2.209 -3.82 -0.798 1 98.69 44 ILE B O 1
ATOM 1485 N N . VAL B 1 45 ? 0.807 -5.121 -1.966 1 98.75 45 VAL B N 1
ATOM 1486 C CA . VAL B 1 45 ? 1.836 -6.121 -2.227 1 98.75 45 VAL B CA 1
ATOM 1487 C C . VAL B 1 45 ? 2.896 -5.539 -3.158 1 98.75 45 VAL B C 1
ATOM 1489 O O . VAL B 1 45 ? 4.09 -5.809 -2.994 1 98.75 45 VAL B O 1
ATOM 1492 N N . ILE B 1 46 ? 2.445 -4.73 -4.082 1 98.81 46 ILE B N 1
ATOM 1493 C CA . ILE B 1 46 ? 3.357 -4.129 -5.051 1 98.81 46 ILE B CA 1
ATOM 1494 C C . ILE B 1 46 ? 4.293 -3.154 -4.34 1 98.81 46 ILE B C 1
ATOM 1496 O O . ILE B 1 46 ? 5.512 -3.213 -4.52 1 98.81 46 ILE B O 1
ATOM 1500 N N . ILE B 1 47 ? 3.777 -2.314 -3.51 1 98.75 47 ILE B N 1
ATOM 1501 C CA . ILE B 1 47 ? 4.621 -1.336 -2.834 1 98.75 47 ILE B CA 1
ATOM 1502 C C . ILE B 1 47 ? 5.602 -2.053 -1.907 1 98.75 47 ILE B C 1
ATOM 1504 O O . ILE B 1 47 ? 6.766 -1.658 -1.797 1 98.75 47 ILE B O 1
ATOM 1508 N N . GLU B 1 48 ? 5.16 -3.09 -1.214 1 98.56 48 GLU B N 1
ATOM 1509 C CA . GLU B 1 48 ? 6.07 -3.85 -0.363 1 98.56 48 GLU B CA 1
ATOM 1510 C C . GLU B 1 48 ? 7.207 -4.461 -1.178 1 98.56 48 GLU B C 1
ATOM 1512 O O . GLU B 1 48 ? 8.359 -4.461 -0.742 1 98.56 48 GLU B O 1
ATOM 1517 N N . CYS B 1 49 ? 6.883 -4.965 -2.359 1 98.69 49 CYS B N 1
ATOM 1518 C CA . CYS B 1 49 ? 7.91 -5.531 -3.221 1 98.69 49 CYS B CA 1
ATOM 1519 C C . CYS B 1 49 ? 8.953 -4.48 -3.588 1 98.69 49 CYS B C 1
ATOM 1521 O O . CYS B 1 49 ? 10.156 -4.758 -3.566 1 98.69 49 CYS B O 1
ATOM 1523 N N . THR B 1 50 ? 8.508 -3.242 -3.924 1 98.62 50 THR B N 1
ATOM 1524 C CA . THR B 1 50 ? 9.453 -2.199 -4.309 1 98.62 50 THR B CA 1
ATOM 1525 C C . THR B 1 50 ? 10.398 -1.873 -3.154 1 98.62 50 THR B C 1
ATOM 1527 O O . THR B 1 50 ? 11.586 -1.638 -3.367 1 98.62 50 THR B O 1
ATOM 1530 N N . TRP B 1 51 ? 9.883 -1.924 -1.926 1 97.44 51 TRP B N 1
ATOM 1531 C CA . TRP B 1 51 ? 10.703 -1.634 -0.749 1 97.44 51 TRP B CA 1
ATOM 1532 C C . TRP B 1 51 ? 11.688 -2.764 -0.479 1 97.44 51 TRP B C 1
ATOM 1534 O O . TRP B 1 51 ? 12.883 -2.523 -0.32 1 97.44 51 TRP B O 1
ATOM 1544 N N . VAL B 1 52 ? 11.18 -3.961 -0.454 1 98 52 VAL B N 1
ATOM 1545 C CA . VAL B 1 52 ? 11.984 -5.121 -0.083 1 98 52 VAL B CA 1
ATOM 1546 C C . VAL B 1 52 ? 13.094 -5.328 -1.111 1 98 52 VAL B C 1
ATOM 1548 O O . VAL B 1 52 ? 14.266 -5.465 -0.751 1 98 52 VAL B O 1
ATOM 1551 N N . LEU B 1 53 ? 12.758 -5.309 -2.379 1 98.56 53 LEU B N 1
ATOM 1552 C CA . LEU B 1 53 ? 13.711 -5.594 -3.443 1 98.56 53 LEU B CA 1
ATOM 1553 C C . LEU B 1 53 ? 14.719 -4.457 -3.586 1 98.56 53 LEU B C 1
ATOM 1555 O O . LEU B 1 53 ? 15.852 -4.676 -4.027 1 98.56 53 LEU B O 1
ATOM 1559 N N . GLY B 1 54 ? 14.305 -3.268 -3.223 1 97.69 54 GLY B N 1
ATOM 1560 C CA . GLY B 1 54 ? 15.18 -2.111 -3.316 1 97.69 54 GLY B CA 1
ATOM 1561 C C . GLY B 1 54 ? 16.203 -2.043 -2.199 1 97.69 54 GLY B C 1
ATOM 1562 O O . GLY B 1 54 ? 17.156 -1.272 -2.275 1 97.69 54 GLY B O 1
ATOM 1563 N N . MET B 1 55 ? 15.961 -2.807 -1.142 1 96.88 55 MET B N 1
ATOM 1564 C CA . MET B 1 55 ? 16.922 -2.834 -0.045 1 96.88 55 MET B CA 1
ATOM 1565 C C . MET B 1 55 ? 18.281 -3.318 -0.53 1 96.88 55 MET B C 1
ATOM 1567 O O . MET B 1 55 ? 18.375 -4.078 -1.496 1 96.88 55 MET B O 1
ATOM 1571 N N . LYS B 1 56 ? 19.297 -2.945 0.271 1 96.12 56 LYS B N 1
ATOM 1572 C CA . LYS B 1 56 ? 20.672 -3.266 -0.073 1 96.12 56 LYS B CA 1
ATOM 1573 C C . LYS B 1 56 ? 20.875 -4.773 -0.215 1 96.12 56 LYS B C 1
ATOM 1575 O O . LYS B 1 56 ? 21.656 -5.227 -1.05 1 96.12 56 LYS B O 1
ATOM 1580 N N . ARG B 1 57 ? 20.141 -5.527 0.557 1 96.12 57 ARG B N 1
ATOM 1581 C CA . ARG B 1 57 ? 20.266 -6.98 0.563 1 96.12 57 ARG B CA 1
ATOM 1582 C C . ARG B 1 57 ? 20.031 -7.555 -0.832 1 96.12 57 ARG B C 1
ATOM 1584 O O . ARG B 1 57 ? 20.734 -8.484 -1.245 1 96.12 57 ARG B O 1
ATOM 1591 N N . TYR B 1 58 ? 19.078 -7.008 -1.534 1 97.06 58 TYR B N 1
ATOM 1592 C CA . TYR B 1 58 ? 18.766 -7.52 -2.865 1 97.06 58 TYR B CA 1
ATOM 1593 C C . TYR B 1 58 ? 19.359 -6.625 -3.945 1 97.06 58 TYR B C 1
ATOM 1595 O O . TYR B 1 58 ? 19.859 -7.113 -4.961 1 97.06 58 TYR B O 1
ATOM 1603 N N . GLY B 1 59 ? 19.234 -5.297 -3.768 1 96.94 59 GLY B N 1
ATOM 1604 C CA . GLY B 1 59 ? 19.938 -4.336 -4.594 1 96.94 59 GLY B CA 1
ATOM 1605 C C . GLY B 1 59 ? 19.344 -4.176 -5.977 1 96.94 59 GLY B C 1
ATOM 1606 O O . GLY B 1 59 ? 20.031 -3.789 -6.918 1 96.94 59 GLY B O 1
ATOM 1607 N N . TYR B 1 60 ? 18.109 -4.504 -6.184 1 98 60 TYR B N 1
ATOM 1608 C CA . TYR B 1 60 ? 17.469 -4.305 -7.48 1 98 60 TYR B CA 1
ATOM 1609 C C . TYR B 1 60 ? 17.328 -2.82 -7.793 1 98 60 TYR B C 1
ATOM 1611 O O . TYR B 1 60 ? 17.016 -2.02 -6.906 1 98 60 TYR B O 1
ATOM 1619 N N . SER B 1 61 ? 17.562 -2.51 -9.016 1 97.88 61 SER B N 1
ATOM 1620 C CA . SER B 1 61 ? 17.359 -1.136 -9.461 1 97.88 61 SER B CA 1
ATOM 1621 C C . SER B 1 61 ? 15.875 -0.84 -9.664 1 97.88 61 SER B C 1
ATOM 1623 O O . SER B 1 61 ? 15.062 -1.761 -9.75 1 97.88 61 SER B O 1
ATOM 1625 N N . HIS B 1 62 ? 15.477 0.437 -9.758 1 97.81 62 HIS B N 1
ATOM 1626 C CA . HIS B 1 62 ? 14.117 0.845 -10.094 1 97.81 62 HIS B CA 1
ATOM 1627 C C . HIS B 1 62 ? 13.641 0.157 -11.367 1 97.81 62 HIS B C 1
ATOM 1629 O O . HIS B 1 62 ? 12.508 -0.33 -11.422 1 97.81 62 HIS B O 1
ATOM 1635 N N . GLU B 1 63 ? 14.516 0.129 -12.305 1 98.44 63 GLU B N 1
ATOM 1636 C CA . GLU B 1 63 ? 14.18 -0.451 -13.602 1 98.44 63 GLU B CA 1
ATOM 1637 C C . GLU B 1 63 ? 13.906 -1.949 -13.484 1 98.44 63 GLU B C 1
ATOM 1639 O O . GLU B 1 63 ? 12.914 -2.451 -14.008 1 98.44 63 GLU B O 1
ATOM 1644 N N . GLU B 1 64 ? 14.75 -2.641 -12.828 1 98.62 64 GLU B N 1
ATOM 1645 C CA . GLU B 1 64 ? 14.586 -4.082 -12.648 1 98.62 64 GLU B CA 1
ATOM 1646 C C . GLU B 1 64 ? 13.305 -4.402 -11.891 1 98.62 64 GLU B C 1
ATOM 1648 O O . GLU B 1 64 ? 12.562 -5.316 -12.273 1 98.62 64 GLU B O 1
ATOM 1653 N N . ILE B 1 65 ? 13.047 -3.656 -10.844 1 98.81 65 ILE B N 1
ATOM 1654 C CA . ILE B 1 65 ? 11.859 -3.873 -10.023 1 98.81 65 ILE B CA 1
ATOM 1655 C C . ILE B 1 65 ? 10.609 -3.633 -10.867 1 98.81 65 ILE B C 1
ATOM 1657 O O . ILE B 1 65 ? 9.711 -4.48 -10.914 1 98.81 65 ILE B O 1
ATOM 1661 N N . ALA B 1 66 ? 10.609 -2.504 -11.539 1 98.88 66 ALA B N 1
ATOM 1662 C CA . ALA B 1 66 ? 9.445 -2.139 -12.344 1 98.88 66 ALA B CA 1
ATOM 1663 C C . ALA B 1 66 ? 9.203 -3.152 -13.453 1 98.88 66 ALA B C 1
ATOM 1665 O O . ALA B 1 66 ? 8.062 -3.561 -13.695 1 98.88 66 ALA B O 1
ATOM 1666 N N . ASP B 1 67 ? 10.266 -3.559 -14.102 1 98.81 67 ASP B N 1
ATOM 1667 C CA . ASP B 1 67 ? 10.125 -4.504 -15.203 1 98.81 67 ASP B CA 1
ATOM 1668 C C . ASP B 1 67 ? 9.625 -5.859 -14.711 1 98.81 67 ASP B C 1
ATOM 1670 O O . ASP B 1 67 ? 8.734 -6.461 -15.312 1 98.81 67 ASP B O 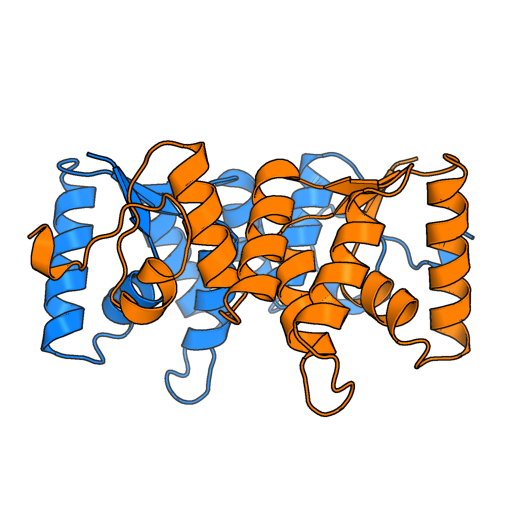1
ATOM 1674 N N . ASN B 1 68 ? 10.164 -6.324 -13.641 1 98.81 68 ASN B N 1
ATOM 1675 C CA . ASN B 1 68 ? 9.758 -7.605 -13.078 1 98.81 68 ASN B CA 1
ATOM 1676 C C . ASN B 1 68 ? 8.297 -7.586 -12.633 1 98.81 68 ASN B C 1
ATOM 1678 O O . ASN B 1 68 ? 7.535 -8.492 -12.961 1 98.81 68 ASN B O 1
ATOM 1682 N N . LEU B 1 69 ? 7.891 -6.57 -11.938 1 98.88 69 LEU B N 1
ATOM 1683 C CA . LEU B 1 69 ? 6.527 -6.484 -11.43 1 98.88 69 LEU B CA 1
ATOM 1684 C C . LEU B 1 69 ? 5.531 -6.27 -12.562 1 98.88 69 LEU B C 1
ATOM 1686 O O . LEU B 1 69 ? 4.418 -6.801 -12.523 1 98.88 69 LEU B O 1
ATOM 1690 N N . THR B 1 70 ? 5.945 -5.461 -13.539 1 98.88 70 THR B N 1
ATOM 1691 C CA . THR B 1 70 ? 5.094 -5.285 -14.711 1 98.88 70 THR B CA 1
ATOM 1692 C C . THR B 1 70 ? 4.859 -6.617 -15.422 1 98.88 70 THR B C 1
ATOM 1694 O O . THR B 1 70 ? 3.729 -6.934 -15.797 1 98.88 70 THR B O 1
ATOM 1697 N N . THR B 1 71 ? 5.91 -7.395 -15.562 1 98.75 71 THR B N 1
ATOM 1698 C CA . THR B 1 71 ? 5.805 -8.711 -16.188 1 98.75 71 THR B CA 1
ATOM 1699 C C . THR B 1 71 ? 4.855 -9.609 -15.406 1 98.75 71 THR B C 1
ATOM 1701 O O . THR B 1 71 ? 3.994 -10.273 -15.984 1 98.75 71 THR B O 1
ATOM 1704 N N . ILE B 1 72 ? 4.934 -9.594 -14.133 1 98.69 72 ILE B N 1
ATOM 1705 C CA . ILE B 1 72 ? 4.086 -10.422 -13.281 1 98.69 72 ILE B CA 1
ATOM 1706 C C . ILE B 1 72 ? 2.629 -9.992 -13.422 1 98.69 72 ILE B C 1
ATOM 1708 O O . ILE B 1 72 ? 1.746 -10.82 -13.648 1 98.69 72 ILE B O 1
ATOM 1712 N N . ILE B 1 73 ? 2.381 -8.703 -13.336 1 98.31 73 ILE B N 1
ATOM 1713 C CA . ILE B 1 73 ? 1.034 -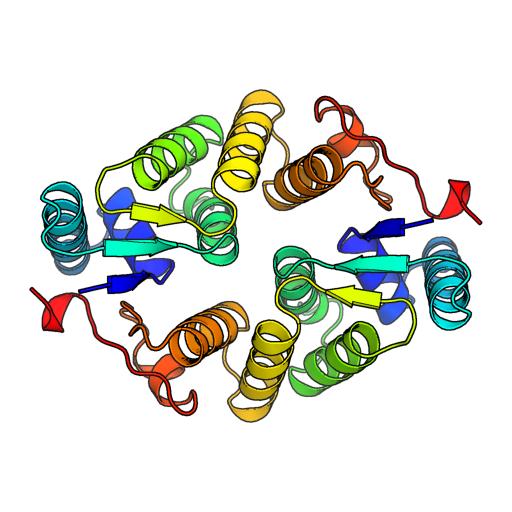8.148 -13.297 1 98.31 73 ILE B CA 1
ATOM 1714 C C . ILE B 1 73 ? 0.336 -8.391 -14.633 1 98.31 73 ILE B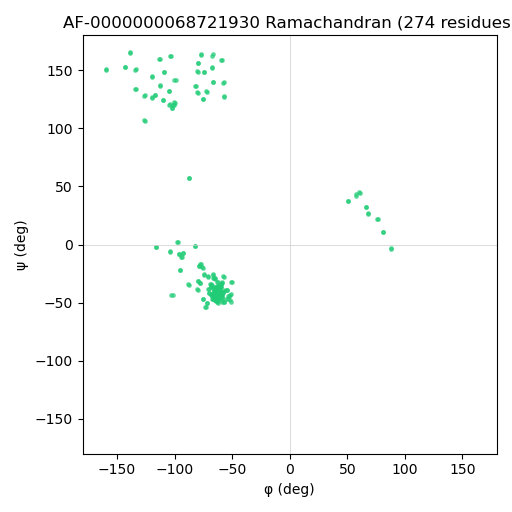 C 1
ATOM 1716 O O . ILE B 1 73 ? -0.885 -8.562 -14.68 1 98.31 73 ILE B O 1
ATOM 1720 N N . THR B 1 74 ? 1.142 -8.453 -15.672 1 98.38 74 THR B N 1
ATOM 1721 C CA . THR B 1 74 ? 0.553 -8.602 -17 1 98.38 74 THR B CA 1
ATOM 1722 C C . THR B 1 74 ? 0.554 -10.07 -17.438 1 98.38 74 THR B C 1
ATOM 1724 O O . THR B 1 74 ? 0.16 -10.391 -18.562 1 98.38 74 THR B O 1
ATOM 1727 N N . SER B 1 75 ? 0.997 -10.977 -16.625 1 98.19 75 SER B N 1
ATOM 1728 C CA . SER B 1 75 ? 1.043 -12.398 -16.938 1 98.19 75 SER B CA 1
ATOM 1729 C C . SER B 1 75 ? -0.348 -13.016 -16.891 1 98.19 75 SER B C 1
ATOM 1731 O O . SER B 1 75 ? -1.185 -12.617 -16.078 1 98.19 75 SER B O 1
ATOM 1733 N N . PRO B 1 76 ? -0.552 -14.039 -17.75 1 97.75 76 PRO B N 1
ATOM 1734 C CA . PRO B 1 76 ? -1.807 -14.789 -17.625 1 97.75 76 PRO B CA 1
ATOM 1735 C C . PRO B 1 76 ? -2.002 -15.391 -16.234 1 97.75 76 PRO B C 1
ATOM 1737 O O . PRO B 1 76 ? -1.038 -15.844 -15.617 1 97.75 76 PRO B O 1
ATOM 1740 N N . GLY B 1 77 ? -3.191 -15.328 -15.758 1 98.25 77 GLY B N 1
ATOM 1741 C CA . GLY B 1 77 ? -3.506 -15.938 -14.484 1 98.25 77 GLY B CA 1
ATOM 1742 C C . GLY B 1 77 ? -3.266 -15.023 -13.297 1 98.25 77 GLY B C 1
ATOM 1743 O O . GLY B 1 77 ? -3.52 -15.391 -12.156 1 98.25 77 GLY B O 1
ATOM 1744 N N . VAL B 1 78 ? -2.74 -13.805 -13.562 1 98.56 78 VAL B N 1
ATOM 1745 C CA . VAL B 1 78 ? -2.539 -12.828 -12.5 1 98.56 78 VAL B CA 1
ATOM 1746 C C . VAL B 1 78 ? -3.527 -11.672 -12.664 1 98.56 78 VAL B C 1
ATOM 1748 O O . VAL B 1 78 ? -3.666 -11.117 -13.75 1 98.56 78 VAL B O 1
ATOM 1751 N N . LYS B 1 79 ? -4.27 -11.438 -11.648 1 98.38 79 LYS B N 1
ATOM 1752 C CA . LYS B 1 79 ? -5.152 -10.281 -11.562 1 98.38 79 LYS B CA 1
ATOM 1753 C C . LYS B 1 79 ? -4.684 -9.305 -10.484 1 98.38 79 LYS B C 1
ATOM 1755 O O . LYS B 1 79 ? -4.246 -9.727 -9.414 1 98.38 79 LYS B O 1
ATOM 1760 N N . THR B 1 80 ? -4.719 -8.039 -10.82 1 98 80 THR B N 1
ATOM 1761 C CA . THR B 1 80 ? -4.281 -7.023 -9.867 1 98 80 THR B CA 1
ATOM 1762 C C . THR B 1 80 ? -5.363 -5.969 -9.664 1 98 80 THR B C 1
ATOM 1764 O O . THR B 1 80 ? -5.938 -5.469 -10.633 1 98 80 THR B O 1
ATOM 1767 N N . LEU B 1 81 ? -5.672 -5.734 -8.414 1 96.88 81 LEU B N 1
ATOM 1768 C CA . LEU B 1 81 ? -6.551 -4.609 -8.109 1 96.88 81 LEU B CA 1
ATOM 1769 C C . LEU B 1 81 ? -5.973 -3.309 -8.656 1 96.88 81 LEU B C 1
ATOM 1771 O O . LEU B 1 81 ? -4.789 -3.018 -8.453 1 96.88 81 LEU B O 1
ATOM 1775 N N . GLU B 1 82 ? -6.781 -2.539 -9.461 1 97.12 82 GLU B N 1
ATOM 1776 C CA . GLU B 1 82 ? -6.367 -1.262 -10.031 1 97.12 82 GLU B CA 1
ATOM 1777 C C . GLU B 1 82 ? -5.16 -1.436 -10.953 1 97.12 82 GLU B C 1
ATOM 1779 O O . GLU B 1 82 ? -4.188 -0.681 -10.852 1 97.12 82 GLU B O 1
ATOM 1784 N N . SER B 1 83 ? -5.242 -2.48 -11.789 1 98.06 83 SER B N 1
ATOM 1785 C CA . SER B 1 83 ? -4.113 -2.854 -12.633 1 98.06 83 SER B CA 1
ATOM 1786 C C . SER B 1 83 ? -3.641 -1.674 -13.477 1 98.06 83 SER B C 1
ATOM 1788 O O . SER B 1 83 ? -2.438 -1.471 -13.648 1 98.06 83 SER B O 1
ATOM 1790 N N . ASP B 1 84 ? -4.594 -0.855 -14 1 98.19 84 ASP B N 1
ATOM 1791 C CA . ASP B 1 84 ? -4.219 0.285 -14.828 1 98.19 84 ASP B CA 1
ATOM 1792 C C . ASP B 1 84 ? -3.439 1.32 -14.023 1 98.19 84 ASP B C 1
ATOM 1794 O O . ASP B 1 84 ? -2.436 1.857 -14.5 1 98.19 84 ASP B O 1
ATOM 1798 N N . VAL B 1 85 ? -3.82 1.595 -12.82 1 98.44 85 VAL B N 1
ATOM 1799 C CA . VAL B 1 85 ? -3.16 2.543 -11.93 1 98.44 85 VAL B CA 1
ATOM 1800 C C . VAL B 1 85 ? -1.779 2.016 -11.547 1 98.44 85 VAL B C 1
ATOM 1802 O O . VAL B 1 85 ? -0.795 2.758 -11.57 1 98.44 85 VAL B O 1
ATOM 1805 N N . VAL B 1 86 ? -1.72 0.715 -11.227 1 98.81 86 VAL B N 1
ATOM 1806 C CA . VAL B 1 86 ? -0.467 0.099 -10.805 1 98.81 86 VAL B CA 1
ATOM 1807 C C . VAL B 1 86 ? 0.54 0.129 -11.953 1 98.81 86 VAL B C 1
ATOM 1809 O O . VAL B 1 86 ? 1.712 0.456 -11.75 1 98.81 86 VAL B O 1
ATOM 1812 N N . LEU B 1 87 ? 0.06 -0.143 -13.141 1 98.75 87 LEU B N 1
ATOM 1813 C CA . LEU B 1 87 ? 0.947 -0.159 -14.297 1 98.75 87 LEU B CA 1
ATOM 1814 C C . LEU B 1 87 ? 1.463 1.242 -14.609 1 98.75 87 LEU B C 1
ATOM 1816 O O . LEU B 1 87 ? 2.646 1.422 -14.898 1 98.75 87 LEU B O 1
ATOM 1820 N N . LYS B 1 88 ? 0.636 2.186 -14.547 1 98.38 88 LYS B N 1
ATOM 1821 C CA . LYS B 1 88 ? 1.072 3.566 -14.734 1 98.38 88 LYS B CA 1
ATOM 1822 C C . LYS B 1 88 ? 2.07 3.977 -13.656 1 98.38 88 LYS B C 1
ATOM 1824 O O . LYS B 1 88 ? 3.078 4.625 -13.945 1 98.38 88 LYS B O 1
ATOM 1829 N N . ALA B 1 89 ? 1.816 3.604 -12.422 1 98.69 89 ALA B N 1
ATOM 1830 C CA . ALA B 1 89 ? 2.703 3.924 -11.305 1 98.69 89 ALA B CA 1
ATOM 1831 C C . ALA B 1 89 ? 4.078 3.295 -11.5 1 98.69 89 ALA B C 1
ATOM 1833 O O . ALA B 1 89 ? 5.102 3.936 -11.25 1 98.69 89 ALA B O 1
ATOM 1834 N N . LEU B 1 90 ? 4.094 2.043 -11.945 1 98.81 90 LEU B N 1
ATOM 1835 C CA . LEU B 1 90 ? 5.363 1.365 -12.18 1 98.81 90 LEU B CA 1
ATOM 1836 C C . LEU B 1 90 ? 6.141 2.047 -13.305 1 98.81 90 LEU B C 1
ATOM 1838 O O . LEU B 1 90 ? 7.371 2.127 -13.25 1 98.81 90 LEU B O 1
ATOM 1842 N N . HIS B 1 91 ? 5.434 2.506 -14.266 1 98.38 91 HIS B N 1
ATOM 1843 C CA . 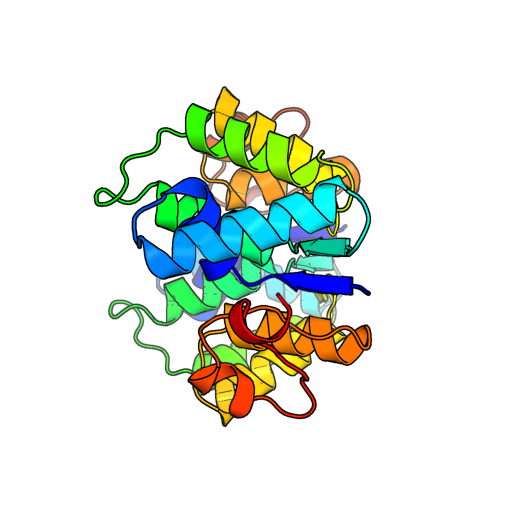HIS B 1 91 ? 6.078 3.238 -15.352 1 98.38 91 HIS B CA 1
ATOM 1844 C C . HIS B 1 91 ? 6.734 4.516 -14.836 1 98.38 91 HIS B C 1
ATOM 1846 O O . HIS B 1 91 ? 7.895 4.793 -15.156 1 98.38 91 HIS B O 1
ATOM 1852 N N . GLU B 1 92 ? 6.035 5.297 -14.07 1 98.06 92 GLU B N 1
ATOM 1853 C CA . GLU B 1 92 ? 6.566 6.531 -13.508 1 98.06 92 GLU B CA 1
ATOM 1854 C C . GLU B 1 92 ? 7.691 6.25 -12.516 1 98.06 92 GLU B C 1
ATOM 1856 O O . GLU B 1 92 ? 8.68 6.988 -12.461 1 98.06 92 GLU B O 1
ATOM 1861 N N . TYR B 1 93 ? 7.527 5.211 -11.695 1 98.31 93 TYR B N 1
ATOM 1862 C CA . TYR B 1 93 ? 8.547 4.738 -10.758 1 98.31 93 TYR B CA 1
ATOM 1863 C C . TYR B 1 93 ? 9.859 4.477 -11.477 1 98.31 93 TYR B C 1
ATOM 1865 O O . TYR B 1 93 ? 10.93 4.887 -11.008 1 98.31 93 TYR B O 1
ATOM 1873 N N . LYS B 1 94 ? 9.727 3.852 -12.586 1 98 94 LYS B N 1
ATOM 1874 C CA . LYS B 1 94 ? 10.883 3.479 -13.398 1 98 94 LYS B CA 1
ATOM 1875 C C . LYS B 1 94 ? 11.461 4.691 -14.125 1 98 94 LYS B C 1
ATOM 1877 O O . LYS B 1 94 ? 12.664 4.945 -14.055 1 98 94 LYS B O 1
ATOM 1882 N N . THR B 1 95 ? 10.664 5.477 -14.742 1 97.12 95 THR B N 1
ATOM 1883 C CA . THR B 1 95 ? 11.078 6.523 -15.664 1 97.12 95 THR B CA 1
ATOM 1884 C C . THR B 1 95 ? 11.555 7.758 -14.906 1 97.12 95 THR B C 1
ATOM 1886 O O . THR B 1 95 ? 12.547 8.391 -15.289 1 97.12 95 THR B O 1
ATOM 1889 N N . ASN B 1 96 ? 10.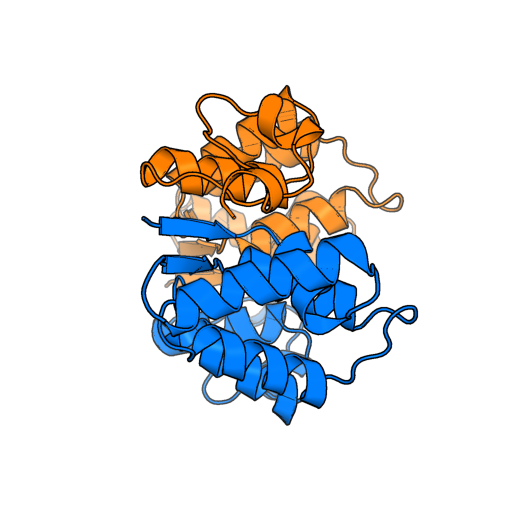875 8.094 -13.797 1 95.88 96 ASN B N 1
ATOM 1890 C CA . ASN B 1 96 ? 11.156 9.336 -13.086 1 95.88 96 ASN B CA 1
ATOM 1891 C C . ASN B 1 96 ? 11.953 9.086 -11.812 1 95.88 96 ASN B C 1
ATOM 1893 O O . ASN B 1 96 ? 12.359 10.031 -11.133 1 95.88 96 ASN B O 1
ATOM 1897 N N . ARG B 1 97 ? 12.164 7.84 -11.469 1 94.75 97 ARG B N 1
ATOM 1898 C CA . ARG B 1 97 ? 12.945 7.43 -10.305 1 94.75 97 ARG B CA 1
ATOM 1899 C C . ARG B 1 97 ? 12.383 8.031 -9.023 1 94.75 97 ARG B C 1
ATOM 1901 O O . ARG B 1 97 ? 13.133 8.57 -8.203 1 94.75 97 ARG B O 1
ATOM 1908 N N . ILE B 1 98 ? 11.133 8.023 -8.875 1 95.81 98 ILE B N 1
ATOM 1909 C CA . ILE B 1 98 ? 10.438 8.438 -7.66 1 95.81 98 ILE B CA 1
ATOM 1910 C C . ILE B 1 98 ? 9.945 7.211 -6.902 1 95.81 98 ILE B C 1
ATOM 1912 O O . ILE B 1 98 ? 9.914 6.105 -7.449 1 95.81 98 ILE B O 1
ATOM 1916 N N . ASP B 1 99 ? 9.617 7.367 -5.633 1 96.12 99 ASP B N 1
ATOM 1917 C CA . ASP B 1 99 ? 9.133 6.215 -4.875 1 96.12 99 ASP B CA 1
ATOM 1918 C C . ASP B 1 99 ? 7.773 5.75 -5.391 1 96.12 99 ASP B C 1
ATOM 1920 O O . ASP B 1 99 ? 7.023 6.535 -5.973 1 96.12 99 ASP B O 1
ATOM 1924 N N . PHE B 1 100 ? 7.48 4.531 -5.242 1 98.38 100 PHE B N 1
ATOM 1925 C CA . PHE B 1 100 ? 6.281 3.936 -5.82 1 98.38 100 PHE B CA 1
ATOM 1926 C C . PHE B 1 100 ? 5.023 4.57 -5.23 1 98.38 100 PHE B C 1
ATOM 1928 O O . PHE B 1 100 ? 4.023 4.742 -5.934 1 98.38 100 PHE B O 1
ATOM 1935 N N . ALA B 1 101 ? 5.023 4.887 -3.934 1 98.19 101 ALA B N 1
ATOM 1936 C CA . ALA B 1 101 ? 3.842 5.477 -3.307 1 98.19 101 ALA B CA 1
ATOM 1937 C C . ALA B 1 101 ? 3.457 6.789 -3.982 1 98.19 101 ALA B C 1
ATOM 1939 O O . ALA B 1 101 ? 2.285 7.016 -4.293 1 98.19 101 ALA B O 1
ATOM 1940 N N . ASP B 1 102 ? 4.441 7.625 -4.266 1 98 102 ASP B N 1
ATOM 1941 C CA . ASP B 1 102 ? 4.184 8.891 -4.945 1 98 102 ASP B CA 1
ATOM 1942 C C . ASP B 1 102 ? 3.666 8.656 -6.363 1 98 102 ASP B C 1
ATOM 1944 O O . ASP B 1 102 ? 2.705 9.305 -6.789 1 98 102 ASP B O 1
ATOM 1948 N N . ALA B 1 103 ? 4.309 7.727 -7.047 1 98.5 103 ALA B N 1
ATOM 1949 C CA . ALA B 1 103 ? 3.883 7.383 -8.398 1 98.5 103 ALA B CA 1
ATOM 1950 C C . ALA B 1 103 ? 2.453 6.852 -8.406 1 98.5 103 ALA B C 1
ATOM 1952 O O . ALA B 1 103 ? 1.664 7.184 -9.297 1 98.5 103 ALA B O 1
ATOM 1953 N N . TYR B 1 104 ? 2.115 6.016 -7.449 1 98.69 104 TYR B N 1
ATOM 1954 C CA . TYR B 1 104 ? 0.783 5.434 -7.332 1 98.69 104 TYR B CA 1
ATOM 1955 C C . TYR B 1 104 ? -0.262 6.512 -7.066 1 98.69 104 TYR B C 1
ATOM 1957 O O . TYR B 1 104 ? -1.316 6.531 -7.703 1 98.69 104 TYR B O 1
ATOM 1965 N N . LEU B 1 105 ? 0.015 7.441 -6.16 1 98.62 105 LEU B N 1
ATOM 1966 C CA . LEU B 1 105 ? -0.919 8.516 -5.855 1 98.62 105 LEU B CA 1
ATOM 1967 C C . LEU B 1 105 ? -1.121 9.422 -7.062 1 98.62 105 LEU B C 1
ATOM 1969 O O . LEU B 1 105 ? -2.238 9.875 -7.328 1 98.62 105 LEU B O 1
ATOM 1973 N N . ALA B 1 106 ? -0.055 9.672 -7.758 1 98.25 106 ALA B N 1
ATOM 1974 C CA . ALA B 1 106 ? -0.159 10.453 -8.992 1 98.25 106 ALA B CA 1
ATOM 1975 C C . ALA B 1 106 ? -1.056 9.758 -10.008 1 98.25 106 ALA B C 1
ATOM 1977 O O . ALA B 1 106 ? -1.892 10.398 -10.648 1 98.25 106 ALA B O 1
ATOM 1978 N N . ALA B 1 107 ? -0.874 8.461 -10.141 1 98.31 107 ALA B N 1
ATOM 1979 C CA . ALA B 1 107 ? -1.686 7.684 -11.07 1 98.31 107 ALA B CA 1
ATOM 1980 C C . ALA B 1 107 ? -3.154 7.688 -10.656 1 98.31 107 ALA B C 1
ATOM 1982 O O . ALA B 1 107 ? -4.047 7.797 -11.5 1 98.31 107 ALA B O 1
ATOM 1983 N N . VAL B 1 108 ? -3.434 7.57 -9.352 1 98.12 108 VAL B N 1
ATOM 1984 C CA . VAL B 1 108 ? -4.793 7.633 -8.828 1 98.12 108 VAL B CA 1
ATOM 1985 C C . VAL B 1 108 ? -5.406 8.992 -9.148 1 98.12 108 VAL B C 1
ATOM 1987 O O . VAL B 1 108 ? -6.555 9.07 -9.594 1 98.12 108 VAL B O 1
ATOM 1990 N N . SER B 1 109 ? -4.625 10.016 -8.898 1 97.94 109 SER B N 1
ATOM 1991 C CA . SER B 1 109 ? -5.059 11.383 -9.164 1 97.94 109 SER B CA 1
ATOM 1992 C C . SER B 1 109 ? -5.453 11.562 -10.633 1 97.94 109 SER B C 1
ATOM 1994 O O . SER B 1 109 ? -6.543 12.047 -10.93 1 97.94 109 SER B O 1
ATOM 1996 N N . THR B 1 110 ? -4.605 11.125 -11.508 1 97.25 110 THR B N 1
ATOM 1997 C CA . THR B 1 110 ? -4.82 11.281 -12.945 1 97.25 110 THR B CA 1
ATOM 1998 C C . THR B 1 110 ? -6.031 10.469 -13.398 1 97.25 110 THR B C 1
ATOM 2000 O O . THR B 1 110 ? -6.855 10.961 -14.172 1 97.25 110 THR B O 1
ATOM 2003 N N . LYS B 1 111 ? -6.164 9.281 -12.953 1 96.75 111 LYS B N 1
ATOM 2004 C CA . LYS B 1 111 ? -7.262 8.406 -13.344 1 96.75 111 LYS B CA 1
ATOM 2005 C C . LYS B 1 111 ? -8.609 9 -12.945 1 96.75 111 LYS B C 1
ATOM 2007 O O . LYS B 1 111 ? -9.586 8.898 -13.688 1 96.75 111 LYS B O 1
ATOM 2012 N N . ASN B 1 112 ? -8.664 9.609 -11.781 1 96.19 112 ASN B N 1
ATOM 2013 C CA . ASN B 1 112 ? -9.938 10.07 -11.234 1 96.19 112 ASN B CA 1
ATOM 2014 C C . ASN B 1 112 ? -10.18 11.547 -11.555 1 96.19 112 ASN B C 1
ATOM 2016 O O . ASN B 1 112 ? -11.25 12.078 -11.258 1 96.19 112 ASN B O 1
ATOM 2020 N N . GLY B 1 113 ? -9.18 12.242 -12.117 1 96.38 113 GLY B N 1
ATOM 2021 C CA . GLY B 1 113 ? -9.281 13.664 -12.383 1 96.38 113 GLY B CA 1
ATOM 2022 C C . GLY B 1 113 ? -9.375 14.5 -11.125 1 96.38 113 GLY B C 1
ATOM 2023 O O . GLY B 1 113 ? -10.133 15.469 -11.07 1 96.38 113 GLY B O 1
ATOM 2024 N N . VAL B 1 114 ? -8.727 14.039 -10.078 1 97.31 114 VAL B N 1
ATOM 2025 C CA . VAL B 1 114 ? -8.711 14.688 -8.773 1 97.31 114 VAL B CA 1
ATOM 2026 C C . VAL B 1 114 ? -7.277 15.062 -8.398 1 97.31 114 VAL B C 1
ATOM 2028 O O . VAL B 1 114 ? -6.379 14.219 -8.453 1 97.31 114 VAL B O 1
ATOM 2031 N N . PRO B 1 115 ? -6.984 16.297 -8.055 1 98.25 115 PRO B N 1
ATOM 2032 C CA . PRO B 1 115 ? -5.609 16.688 -7.727 1 98.25 115 PRO B CA 1
ATOM 2033 C C . PRO B 1 115 ? -5.105 16.047 -6.438 1 98.25 115 PRO B C 1
ATOM 2035 O O . PRO B 1 115 ? -5.906 15.578 -5.621 1 98.25 115 PRO B O 1
ATOM 2038 N N . CYS B 1 116 ? -3.791 16.062 -6.277 1 98.38 116 CYS B N 1
ATOM 2039 C CA . CYS B 1 116 ? -3.152 15.555 -5.066 1 98.38 116 CYS B CA 1
ATOM 2040 C C . CYS B 1 116 ? -2.795 16.688 -4.117 1 98.38 116 CYS B C 1
ATOM 2042 O O . CYS B 1 116 ? -2.438 17.781 -4.559 1 98.38 116 CYS B O 1
ATOM 2044 N N . LEU B 1 117 ? -2.979 16.422 -2.881 1 98.62 117 LEU B N 1
ATOM 2045 C CA . LEU B 1 117 ? -2.482 17.312 -1.832 1 98.62 117 LEU B CA 1
ATOM 2046 C C . LEU B 1 117 ? -1.213 16.75 -1.201 1 98.62 117 LEU B C 1
ATOM 2048 O O . LEU B 1 117 ? -1.235 15.672 -0.604 1 98.62 117 LEU B O 1
ATOM 2052 N N . THR B 1 118 ? -0.129 17.469 -1.34 1 98.62 118 THR B N 1
ATOM 2053 C CA . THR B 1 118 ? 1.165 16.953 -0.905 1 98.62 118 THR B CA 1
ATOM 2054 C C . THR B 1 118 ? 2.154 18.094 -0.688 1 98.62 118 THR B C 1
ATOM 2056 O O . THR B 1 118 ? 2.047 19.141 -1.321 1 98.62 118 THR B O 1
ATOM 2059 N N . TRP B 1 119 ? 3.084 17.906 0.208 1 98.12 119 TRP B N 1
ATOM 2060 C CA . TRP B 1 119 ? 4.199 18.844 0.309 1 98.12 119 TRP B CA 1
ATOM 2061 C C . TRP B 1 119 ? 5.387 18.375 -0.525 1 98.12 119 TRP B C 1
ATOM 2063 O O . TRP B 1 119 ? 6.395 19.078 -0.64 1 98.12 119 TRP B O 1
ATOM 2073 N N . ASN B 1 120 ? 5.305 17.156 -1.068 1 96.56 120 ASN B N 1
ATOM 2074 C CA . ASN B 1 120 ? 6.367 16.625 -1.917 1 96.56 120 ASN B CA 1
ATOM 2075 C C . ASN B 1 120 ? 6.172 17.031 -3.375 1 96.56 120 ASN B C 1
ATOM 2077 O O . ASN B 1 120 ? 6.184 16.188 -4.27 1 96.56 120 ASN B O 1
ATOM 2081 N N . SER B 1 121 ? 6.105 18.281 -3.641 1 95.38 121 SER B N 1
ATOM 2082 C CA . SER B 1 121 ? 5.879 18.812 -4.984 1 95.38 121 SER B CA 1
ATOM 2083 C C . SER B 1 121 ? 6.992 18.391 -5.938 1 95.38 121 SER B C 1
ATOM 2085 O O . SER B 1 121 ? 6.742 18.156 -7.121 1 95.38 121 SER B O 1
ATOM 2087 N N . LYS B 1 122 ? 8.141 18.328 -5.465 1 95.31 122 LYS B N 1
ATOM 2088 C CA . LYS B 1 122 ? 9.305 18.016 -6.285 1 95.31 122 LYS B CA 1
ATOM 2089 C C . LYS B 1 122 ? 9.102 16.688 -7.035 1 95.31 122 LYS B C 1
ATOM 2091 O O . LYS B 1 122 ? 9.32 16.625 -8.25 1 95.31 122 LYS B O 1
ATOM 2096 N N . ASP B 1 123 ? 8.648 15.633 -6.383 1 95.62 123 ASP B N 1
ATOM 2097 C CA . ASP B 1 123 ? 8.469 14.32 -7 1 95.62 123 ASP B CA 1
ATOM 2098 C C . ASP B 1 123 ? 7.203 14.281 -7.848 1 95.62 123 ASP B C 1
ATOM 2100 O O . ASP B 1 123 ? 7.188 13.688 -8.922 1 95.62 123 ASP B O 1
ATOM 2104 N N . PHE B 1 124 ? 6.156 15.008 -7.441 1 96.88 124 PHE B N 1
ATOM 2105 C CA . PHE B 1 124 ? 4.883 14.961 -8.148 1 96.88 124 PHE B CA 1
ATOM 2106 C C . PHE B 1 124 ? 4.965 15.742 -9.461 1 96.88 124 PHE B C 1
ATOM 2108 O O . PHE B 1 124 ? 4.258 15.43 -10.414 1 96.88 124 PHE B O 1
ATOM 2115 N N . LYS B 1 125 ? 5.844 16.703 -9.523 1 95.19 125 LYS B N 1
ATOM 2116 C CA . LYS B 1 125 ? 6.055 17.469 -10.742 1 95.19 125 LYS B CA 1
ATOM 2117 C C . LYS B 1 125 ? 6.641 16.594 -11.844 1 95.19 125 LYS B C 1
ATOM 2119 O O . LYS B 1 125 ? 6.461 16.875 -13.031 1 95.19 125 LYS B O 1
ATOM 2124 N N . LYS B 1 126 ? 7.344 15.547 -11.438 1 95.88 126 LYS B N 1
ATOM 2125 C CA . LYS B 1 126 ? 7.953 14.641 -12.406 1 95.88 126 LYS B CA 1
ATOM 2126 C C . LYS B 1 126 ? 6.906 13.727 -13.039 1 95.88 126 LYS B C 1
ATOM 2128 O O . LYS B 1 126 ? 7.152 13.125 -14.086 1 95.88 126 LYS B O 1
ATOM 2133 N N . CYS B 1 127 ? 5.746 13.57 -12.367 1 94.62 127 CYS B N 1
ATOM 2134 C CA . CYS B 1 127 ? 4.723 12.625 -12.812 1 94.62 127 CYS B CA 1
ATOM 2135 C C . CYS B 1 127 ? 3.875 13.234 -13.93 1 94.62 127 CYS B C 1
ATOM 2137 O O . CYS B 1 127 ? 3.455 14.391 -13.836 1 94.62 127 CYS B O 1
ATOM 2139 N N . THR B 1 128 ? 3.615 12.523 -14.891 1 89.25 128 THR B N 1
ATOM 2140 C CA . THR B 1 128 ? 2.895 13 -16.062 1 89.25 128 THR B CA 1
ATOM 2141 C C . THR B 1 128 ? 1.409 13.156 -15.758 1 89.25 128 THR B C 1
ATOM 2143 O O . THR B 1 128 ? 0.758 12.211 -15.305 1 89.25 128 THR B O 1
ATOM 2146 N N . GLY B 1 129 ? 0.918 14.359 -16.016 1 91.5 129 GLY B N 1
ATOM 2147 C CA . GLY B 1 129 ? -0.52 14.57 -16.047 1 91.5 129 GLY B CA 1
ATOM 2148 C C . GLY B 1 129 ? -1.132 14.734 -14.672 1 91.5 129 GLY B C 1
ATOM 2149 O O . GLY B 1 129 ? -2.355 14.695 -14.516 1 91.5 129 GLY B O 1
ATOM 2150 N N . VAL B 1 130 ? -0.357 14.891 -13.633 1 93.75 130 VAL B N 1
ATOM 2151 C CA . VAL B 1 130 ? -0.931 14.953 -12.289 1 93.75 130 VAL B CA 1
ATOM 2152 C C . VAL B 1 130 ? -1.009 16.406 -11.828 1 93.75 130 VAL B C 1
ATOM 2154 O O . VAL B 1 130 ? -0.025 17.141 -11.906 1 93.75 130 VAL B O 1
ATOM 2157 N N . GLU B 1 131 ? -2.145 16.859 -11.547 1 96.88 131 GLU B N 1
ATOM 2158 C CA . GLU B 1 131 ? -2.322 18.109 -10.828 1 96.88 131 GLU B CA 1
ATOM 2159 C C . GLU B 1 131 ? -2.111 17.922 -9.328 1 96.88 131 GLU B C 1
ATOM 2161 O O . GLU B 1 131 ? -2.607 16.969 -8.742 1 96.88 131 GLU B O 1
ATOM 2166 N N . HIS B 1 132 ? -1.31 18.766 -8.766 1 97.81 132 HIS B N 1
ATOM 2167 C CA . HIS B 1 132 ? -1.074 18.672 -7.328 1 97.81 132 HIS B CA 1
ATOM 2168 C C . HIS B 1 132 ? -0.932 20.062 -6.699 1 97.81 132 HIS B C 1
ATOM 2170 O O . HIS B 1 132 ? -0.576 21.016 -7.383 1 97.81 132 HIS B O 1
ATOM 2176 N N . TYR B 1 133 ? -1.264 20.141 -5.441 1 98.06 133 TYR B N 1
ATOM 2177 C CA . TYR B 1 133 ? -1.169 21.359 -4.648 1 98.06 133 TYR B CA 1
ATOM 2178 C C . TYR B 1 133 ? -0.524 21.078 -3.297 1 98.06 133 TYR B C 1
ATOM 2180 O O . TYR B 1 133 ? -0.631 19.984 -2.766 1 98.06 133 TYR B O 1
ATOM 2188 N N . ARG B 1 134 ? 0.148 22.109 -2.783 1 98 134 ARG B N 1
ATOM 2189 C CA . ARG B 1 134 ? 0.486 22.094 -1.363 1 98 134 ARG B CA 1
ATOM 2190 C C . ARG B 1 134 ? -0.702 22.531 -0.514 1 98 134 ARG B C 1
ATOM 2192 O O . ARG B 1 134 ? -1.514 23.359 -0.948 1 98 134 ARG B O 1
ATOM 2199 N N . PRO B 1 135 ? -0.723 21.953 0.679 1 97.94 135 PRO B N 1
ATOM 2200 C CA . PRO B 1 135 ? -1.777 22.469 1.557 1 97.94 135 PRO B CA 1
ATOM 2201 C C . PRO B 1 135 ? -1.784 24 1.645 1 97.94 135 PRO B C 1
ATOM 2203 O O . PRO B 1 135 ? -2.854 24.609 1.689 1 97.94 135 PRO B O 1
ATOM 2206 N N . ASP B 1 136 ? -0.69 24.594 1.551 1 96.19 136 ASP B N 1
ATOM 2207 C CA . ASP B 1 136 ? -0.557 26.062 1.579 1 96.19 136 ASP B CA 1
ATOM 2208 C C . ASP B 1 136 ? -1.349 26.703 0.444 1 96.19 136 ASP B C 1
ATOM 2210 O O . ASP B 1 136 ? -1.921 27.781 0.615 1 96.19 136 ASP B O 1
ATOM 2214 N N . ASP B 1 137 ? -1.412 26.062 -0.611 1 94.88 137 ASP B N 1
ATOM 2215 C CA . ASP B 1 137 ? -1.984 26.609 -1.841 1 94.88 137 ASP B CA 1
ATOM 2216 C C . ASP B 1 137 ? -3.51 26.562 -1.8 1 94.88 137 ASP B C 1
ATOM 2218 O O . ASP B 1 137 ? -4.176 27.266 -2.564 1 94.88 137 ASP B O 1
ATOM 2222 N N . VAL B 1 138 ? -4.094 25.781 -0.967 1 95.31 138 VAL B N 1
ATOM 2223 C CA . VAL B 1 138 ? -5.535 25.578 -1.06 1 95.31 138 VAL B CA 1
ATOM 2224 C C . VAL B 1 138 ? -6.215 26.109 0.196 1 95.31 138 VAL B C 1
ATOM 2226 O O . VAL B 1 138 ? -7.422 25.953 0.375 1 95.31 138 VAL B O 1
ATOM 2229 N N . LEU B 1 139 ? -5.508 26.594 1.127 1 94.19 139 LEU B N 1
ATOM 2230 C CA . LEU B 1 139 ? -6.047 27.203 2.336 1 94.19 139 LEU B CA 1
ATOM 2231 C C . LEU B 1 139 ? -6.172 28.719 2.168 1 94.19 139 LEU B C 1
ATOM 2233 O O . LEU B 1 139 ? -5.395 29.328 1.438 1 94.19 139 LEU B O 1
#